Protein AF-A0A3C0IP88-F1 (afdb_monomer_lite)

Radius of gyration: 29.45 Å; chains: 1; bounding box: 58×48×70 Å

Sequence (211 aa):
QSAFWHQFAMTTHSPVGLAPEKFGVHKAADVAIAFADNDVQHIDPSGADHDSFGYGLKKSLLNYMHGIGFDQPLHTWFDGLKVPKTTVTPTYIQDCLLNDAVPVFKPNAKVVFIGNMPTATIFTKSKKGNTWEMMELQFHTMREVVSVQLTKEEGEWLITQLPQWSIYVSEQLTTLQQVKESYEAFRLHDFELFWDKKPMSTLHRVGVLRL

Structure (mmCIF, N/CA/C/O backbone):
data_AF-A0A3C0IP88-F1
#
_entry.id   AF-A0A3C0IP88-F1
#
loop_
_atom_site.group_PDB
_atom_site.id
_atom_site.type_symbol
_atom_site.label_atom_id
_atom_site.label_alt_id
_atom_site.label_comp_id
_atom_site.label_asym_id
_atom_site.label_entity_id
_atom_site.label_seq_id
_atom_site.pdbx_PDB_ins_code
_atom_site.Cartn_x
_atom_site.Cartn_y
_atom_site.Cartn_z
_atom_site.occupancy
_atom_site.B_iso_or_equiv
_atom_site.auth_seq_id
_atom_site.auth_comp_id
_atom_site.auth_asym_id
_atom_site.auth_atom_id
_atom_site.pdbx_PDB_model_num
ATOM 1 N N . GLN A 1 1 ? -4.833 11.567 -27.663 1.00 52.88 1 GLN A N 1
ATOM 2 C CA . GLN A 1 1 ? -3.506 11.549 -27.010 1.00 52.88 1 GLN A CA 1
ATOM 3 C C . GLN A 1 1 ? -2.468 11.539 -28.125 1.00 52.88 1 GLN A C 1
ATOM 5 O O . GLN A 1 1 ? -2.710 10.848 -29.105 1.00 52.88 1 GLN A O 1
ATOM 10 N N . SER A 1 2 ? -1.396 12.328 -28.044 1.00 64.56 2 SER A N 1
ATOM 11 C CA . SER A 1 2 ? -0.360 12.390 -29.086 1.00 64.56 2 SER A CA 1
ATOM 12 C C . SER A 1 2 ? 0.919 11.723 -28.591 1.00 64.56 2 SER A C 1
ATOM 14 O O . SER A 1 2 ? 1.465 12.137 -27.570 1.00 64.56 2 SER A O 1
ATOM 16 N N . ALA A 1 3 ? 1.388 10.708 -29.308 1.00 72.69 3 ALA A N 1
ATOM 17 C CA . ALA A 1 3 ? 2.642 10.017 -29.063 1.00 72.69 3 ALA A CA 1
ATOM 18 C C . ALA A 1 3 ? 3.482 10.051 -30.345 1.00 72.69 3 ALA A C 1
ATOM 20 O O . ALA A 1 3 ? 2.974 9.809 -31.440 1.00 72.69 3 ALA A O 1
ATOM 21 N N . PHE A 1 4 ? 4.768 10.359 -30.202 1.00 74.38 4 PHE A N 1
ATOM 22 C CA . PHE A 1 4 ? 5.711 10.454 -31.310 1.00 74.38 4 PHE A CA 1
ATOM 23 C C . PHE A 1 4 ? 6.940 9.621 -30.991 1.00 74.38 4 PHE A C 1
ATOM 25 O O . PHE A 1 4 ? 7.478 9.696 -29.885 1.00 74.38 4 PHE A O 1
ATOM 32 N N . TRP A 1 5 ? 7.394 8.852 -31.973 1.00 78.56 5 TRP A N 1
ATOM 33 C CA . TRP A 1 5 ? 8.673 8.173 -31.876 1.00 78.56 5 TRP A CA 1
ATOM 34 C C . TRP A 1 5 ? 9.799 9.143 -32.232 1.00 78.56 5 TRP A C 1
ATOM 36 O O . TRP A 1 5 ? 9.755 9.780 -33.286 1.00 78.56 5 TRP A O 1
ATOM 46 N N . HIS A 1 6 ? 10.803 9.208 -31.366 1.00 77.88 6 HIS A N 1
ATOM 47 C CA . HIS A 1 6 ? 12.054 9.913 -31.602 1.00 77.88 6 HIS A CA 1
ATOM 48 C C . HIS A 1 6 ? 13.193 8.918 -31.415 1.00 77.88 6 HIS A C 1
ATOM 50 O O . HIS A 1 6 ? 13.202 8.163 -30.439 1.00 77.88 6 HIS A O 1
ATOM 56 N N . GLN A 1 7 ? 14.135 8.915 -32.353 1.00 75.56 7 GLN A N 1
ATOM 57 C CA . GLN A 1 7 ? 15.391 8.207 -32.170 1.00 75.56 7 GLN A CA 1
ATOM 58 C C . GLN A 1 7 ? 16.163 8.865 -31.034 1.00 75.56 7 GLN A C 1
ATOM 60 O O . GLN A 1 7 ? 16.106 10.081 -30.850 1.00 75.56 7 GLN A O 1
ATOM 65 N N . PHE A 1 8 ? 16.855 8.049 -30.251 1.00 78.12 8 PHE A N 1
ATOM 66 C CA . PHE A 1 8 ? 17.714 8.567 -29.205 1.00 78.12 8 PHE A CA 1
ATOM 67 C C . PHE A 1 8 ? 18.870 9.363 -29.831 1.00 78.12 8 PHE A C 1
ATOM 69 O O . PHE A 1 8 ? 19.618 8.835 -30.652 1.00 78.12 8 PHE A O 1
ATOM 76 N N . ALA A 1 9 ? 19.002 10.617 -29.405 1.00 75.31 9 ALA A N 1
ATOM 77 C CA . ALA A 1 9 ? 20.072 11.533 -29.770 1.00 75.31 9 ALA A CA 1
ATOM 78 C C . ALA A 1 9 ? 20.922 11.825 -28.526 1.00 75.31 9 ALA A C 1
ATOM 80 O O . ALA A 1 9 ? 20.386 12.114 -27.449 1.00 75.31 9 ALA A O 1
ATOM 81 N N . MET A 1 10 ? 22.247 11.732 -28.649 1.00 76.75 10 MET A N 1
ATOM 82 C CA . MET A 1 10 ? 23.152 12.049 -27.547 1.00 76.75 10 MET A CA 1
ATOM 83 C C . MET A 1 10 ? 23.349 13.567 -27.470 1.00 76.75 10 MET A C 1
ATOM 85 O O . MET A 1 10 ? 23.578 14.217 -28.483 1.00 76.75 10 MET A O 1
ATOM 89 N N . THR A 1 11 ? 23.310 14.135 -26.262 1.00 76.75 11 THR A N 1
ATOM 90 C CA . THR A 1 11 ? 23.581 15.567 -26.035 1.00 76.75 11 THR A CA 1
ATOM 91 C C . THR A 1 11 ? 24.792 15.744 -25.129 1.00 76.75 11 THR A C 1
ATOM 93 O O . THR A 1 11 ? 24.945 15.004 -24.157 1.00 76.75 11 THR A O 1
ATOM 96 N N . THR A 1 12 ? 25.634 16.745 -25.387 1.00 71.88 12 THR A N 1
ATOM 97 C CA . THR A 1 12 ? 26.926 16.984 -24.701 1.00 71.88 12 THR A CA 1
ATOM 98 C C . THR A 1 12 ? 26.856 16.964 -23.186 1.00 71.88 12 THR A C 1
ATOM 100 O O . THR A 1 12 ? 27.729 16.413 -22.521 1.00 71.88 12 THR A O 1
ATOM 103 N N . HIS A 1 13 ? 25.834 17.621 -22.642 1.00 74.81 13 HIS A N 1
ATOM 104 C CA . HIS A 1 13 ? 25.730 17.911 -21.217 1.00 74.81 13 HIS A CA 1
ATOM 105 C C . HIS A 1 13 ? 24.887 16.880 -20.465 1.00 74.81 13 HIS A C 1
ATOM 107 O O . HIS A 1 13 ? 24.821 16.920 -19.237 1.00 74.81 13 HIS A O 1
ATOM 113 N N . SER A 1 14 ? 24.241 15.953 -21.178 1.00 79.00 14 SER A N 1
ATOM 114 C CA . SER A 1 14 ? 23.530 14.852 -20.535 1.00 79.00 14 SER A CA 1
ATOM 115 C C . SER A 1 14 ? 24.514 13.856 -19.909 1.00 79.00 14 SER A C 1
ATOM 117 O O . SER A 1 14 ? 25.650 13.734 -20.374 1.00 79.00 14 SER A O 1
ATOM 119 N N . PRO A 1 15 ? 24.091 13.078 -18.895 1.00 82.00 15 PRO A N 1
ATOM 120 C CA . PRO A 1 15 ? 24.921 12.018 -18.322 1.00 82.00 15 PRO A CA 1
ATOM 121 C C . PRO A 1 15 ? 25.491 11.053 -19.373 1.00 82.00 15 PRO A C 1
ATOM 123 O O . PRO A 1 15 ? 26.629 10.612 -19.242 1.00 82.00 15 PRO A O 1
ATOM 126 N N . VAL A 1 16 ? 24.725 10.781 -20.436 1.00 83.12 16 VAL A N 1
ATOM 127 C CA . VAL A 1 16 ? 25.136 9.929 -21.559 1.00 83.12 16 VAL A CA 1
ATOM 128 C C . VAL A 1 16 ? 26.124 10.615 -22.509 1.00 83.12 16 VAL A C 1
ATOM 130 O O . VAL A 1 16 ? 26.993 9.943 -23.044 1.00 83.12 16 VAL A O 1
ATOM 133 N N . GLY A 1 17 ? 26.087 11.941 -22.675 1.00 79.50 17 GLY A N 1
ATOM 134 C CA . GLY A 1 17 ? 27.128 12.669 -23.416 1.00 79.50 17 GLY A CA 1
ATOM 135 C C . GLY A 1 17 ? 28.429 12.876 -22.637 1.00 79.50 17 GLY A C 1
ATOM 136 O O . GLY A 1 17 ? 29.502 12.954 -23.243 1.00 79.50 17 GLY A O 1
ATOM 137 N N . LEU A 1 18 ? 28.351 12.948 -21.304 1.00 82.44 18 LEU A N 1
ATOM 138 C CA . LEU A 1 18 ? 29.509 13.094 -20.416 1.00 82.44 18 LEU A CA 1
ATOM 139 C C . LEU A 1 18 ? 30.249 11.769 -20.176 1.00 82.44 18 LEU A C 1
ATOM 141 O O . LEU A 1 18 ? 31.469 11.785 -20.041 1.00 82.44 18 LEU A O 1
ATOM 145 N N . ALA A 1 19 ? 29.522 10.651 -20.111 1.00 86.06 19 ALA A N 1
ATOM 146 C CA . ALA A 1 19 ? 30.061 9.315 -19.835 1.00 86.06 19 ALA A CA 1
ATOM 147 C C . ALA A 1 19 ? 29.342 8.231 -20.675 1.00 86.06 19 ALA A C 1
ATOM 149 O O . ALA A 1 19 ? 28.631 7.390 -20.111 1.00 86.06 19 ALA A O 1
ATOM 150 N N . PRO A 1 20 ? 29.459 8.264 -22.018 1.00 84.88 20 PRO A N 1
ATOM 151 C CA . PRO A 1 20 ? 28.720 7.383 -22.935 1.00 84.88 20 PRO A CA 1
ATOM 152 C C . PRO A 1 20 ? 28.980 5.890 -22.690 1.00 84.88 20 PRO A C 1
ATOM 154 O O . PRO A 1 20 ? 28.069 5.068 -22.809 1.00 84.88 20 PRO A O 1
ATOM 157 N N . GLU A 1 21 ? 30.180 5.539 -22.232 1.00 85.75 21 GLU A N 1
ATOM 158 C CA . GLU A 1 21 ? 30.579 4.172 -21.910 1.00 85.75 21 GLU A CA 1
ATOM 159 C C . GLU A 1 21 ? 29.732 3.538 -20.796 1.00 85.75 21 GLU A C 1
ATOM 161 O O . GLU A 1 21 ? 29.474 2.336 -20.831 1.00 85.75 21 GLU A O 1
ATOM 166 N N . LYS A 1 22 ? 29.221 4.333 -19.841 1.00 88.06 22 LYS A N 1
ATOM 167 C CA . LYS A 1 22 ? 28.321 3.837 -18.780 1.00 88.06 22 LYS A CA 1
ATOM 168 C C . LYS A 1 22 ? 26.964 3.386 -19.313 1.00 88.06 22 LYS A C 1
ATOM 170 O O . LYS A 1 22 ? 26.261 2.643 -18.633 1.00 88.06 22 LYS A O 1
ATOM 175 N N . PHE A 1 23 ? 26.606 3.846 -20.506 1.00 84.81 23 PHE A N 1
ATOM 176 C CA . PHE A 1 23 ? 25.354 3.536 -21.185 1.00 84.81 23 PHE A CA 1
ATOM 177 C C . PHE A 1 23 ? 25.571 2.596 -22.375 1.00 84.81 23 PHE A C 1
ATOM 179 O O . PHE A 1 23 ? 24.639 2.354 -23.133 1.00 84.81 23 PHE A O 1
ATOM 186 N N . GLY A 1 24 ? 26.786 2.052 -22.528 1.00 85.12 24 GLY A N 1
ATOM 187 C CA . GLY A 1 24 ? 27.107 1.079 -23.568 1.00 85.12 24 GLY A CA 1
ATOM 188 C C . GLY A 1 24 ? 27.161 1.662 -24.978 1.00 85.12 24 GLY A C 1
ATOM 189 O O . GLY A 1 24 ? 26.983 0.909 -25.922 1.00 85.12 24 GLY A O 1
ATOM 190 N N . VAL A 1 25 ? 27.400 2.967 -25.137 1.00 86.19 25 VAL A N 1
ATOM 191 C CA . VAL A 1 25 ? 27.530 3.633 -26.444 1.00 86.19 25 VAL A CA 1
ATOM 192 C C . VAL A 1 25 ? 28.864 4.374 -26.548 1.00 86.19 25 VAL A C 1
ATOM 194 O O . VAL A 1 25 ? 29.514 4.661 -25.542 1.00 86.19 25 VAL A O 1
ATOM 197 N N . HIS A 1 26 ? 29.285 4.711 -27.766 1.00 85.44 26 HIS A N 1
ATOM 198 C CA . HIS A 1 26 ? 30.463 5.544 -28.026 1.00 85.44 26 HIS A CA 1
ATOM 199 C C . HIS A 1 26 ? 30.094 6.768 -28.857 1.00 85.44 26 HIS A C 1
ATOM 201 O O . HIS A 1 26 ? 29.130 6.744 -29.616 1.00 85.44 26 HIS A O 1
ATOM 207 N N . LYS A 1 27 ? 30.867 7.848 -28.746 1.00 81.00 27 LYS A N 1
ATOM 208 C CA . LYS A 1 27 ? 30.727 8.986 -29.663 1.00 81.00 27 LYS A CA 1
ATOM 209 C C . LYS A 1 27 ? 31.249 8.575 -31.036 1.00 81.00 27 LYS A C 1
ATOM 211 O O . LYS A 1 27 ? 32.311 7.964 -31.121 1.00 81.00 27 LYS A O 1
ATOM 216 N N . ALA A 1 28 ? 30.516 8.905 -32.099 1.00 75.31 28 ALA A N 1
ATOM 217 C CA . ALA A 1 28 ? 30.960 8.597 -33.458 1.00 75.31 28 ALA A CA 1
ATOM 218 C C . ALA A 1 28 ? 32.189 9.424 -33.879 1.00 75.31 28 ALA A C 1
ATOM 220 O O . ALA A 1 28 ? 32.958 8.993 -34.736 1.00 75.31 28 ALA A O 1
ATOM 221 N N . ALA A 1 29 ? 32.398 10.586 -33.255 1.00 68.19 29 ALA A N 1
ATOM 222 C CA . ALA A 1 29 ? 33.582 11.411 -33.440 1.00 68.19 29 ALA A CA 1
ATOM 223 C C . ALA A 1 29 ? 33.916 12.204 -32.164 1.00 68.19 29 ALA A C 1
ATOM 225 O O . ALA A 1 29 ? 33.014 12.656 -31.455 1.00 68.19 29 ALA A O 1
ATOM 226 N N . ASP A 1 30 ? 35.209 12.438 -31.917 1.00 62.84 30 ASP A N 1
ATOM 227 C CA . ASP A 1 30 ? 35.715 13.359 -30.884 1.00 62.84 30 ASP A CA 1
ATOM 228 C C . ASP A 1 30 ? 35.603 14.821 -31.352 1.00 62.84 30 ASP A C 1
ATOM 230 O O . ASP A 1 30 ? 36.571 15.583 -31.384 1.00 62.84 30 ASP A O 1
ATOM 234 N N . VAL A 1 31 ? 34.410 15.224 -31.786 1.00 58.91 31 VAL A N 1
ATOM 235 C CA . VAL A 1 31 ? 34.133 16.626 -32.105 1.00 58.91 31 VAL A CA 1
ATOM 236 C C . VAL A 1 31 ? 33.885 17.360 -30.793 1.00 58.91 31 VAL A C 1
ATOM 238 O O . VAL A 1 31 ? 33.163 16.871 -29.925 1.00 58.91 31 VAL A O 1
ATOM 241 N N . ALA A 1 32 ? 34.485 18.542 -30.631 1.00 59.09 32 ALA A N 1
ATOM 242 C CA . ALA A 1 32 ? 34.130 19.453 -29.552 1.00 59.09 32 ALA A CA 1
ATOM 243 C C . ALA A 1 32 ? 32.664 19.863 -29.738 1.00 59.09 32 ALA A C 1
ATOM 245 O O . ALA A 1 32 ? 32.345 20.716 -30.565 1.00 59.09 32 ALA A O 1
ATOM 246 N N . ILE A 1 33 ? 31.775 19.196 -29.010 1.00 58.00 33 ILE A N 1
ATOM 247 C CA . ILE A 1 33 ? 30.343 19.396 -29.158 1.00 58.00 33 ILE A CA 1
ATOM 248 C C . ILE A 1 33 ? 30.003 20.791 -28.612 1.00 58.00 33 ILE A C 1
ATOM 250 O O . ILE A 1 33 ? 30.208 21.076 -27.428 1.00 58.00 33 ILE A O 1
ATOM 254 N N . ALA A 1 34 ? 29.537 21.686 -29.483 1.00 62.19 34 ALA A N 1
ATOM 255 C CA . ALA A 1 34 ? 29.164 23.041 -29.096 1.00 62.19 34 ALA A CA 1
ATOM 256 C C . ALA A 1 34 ? 27.872 23.029 -28.259 1.00 62.19 34 ALA A C 1
ATOM 258 O O . ALA A 1 34 ? 27.045 22.131 -28.377 1.00 62.19 34 ALA A O 1
ATOM 259 N N . PHE A 1 35 ? 27.663 24.060 -27.438 1.00 61.22 35 PHE A N 1
ATOM 260 C CA . PHE A 1 35 ? 26.510 24.187 -26.529 1.00 61.22 35 PHE A CA 1
ATOM 261 C C . PHE A 1 35 ? 25.126 24.048 -27.208 1.00 61.22 35 PHE A C 1
ATOM 263 O O . PHE A 1 35 ? 24.143 23.757 -26.534 1.00 61.22 35 PHE A O 1
ATOM 270 N N . ALA A 1 36 ? 25.038 24.244 -28.529 1.00 61.19 36 ALA A N 1
ATOM 271 C CA . ALA A 1 36 ? 23.799 24.157 -29.308 1.00 61.19 36 ALA A CA 1
ATOM 272 C C . ALA A 1 36 ? 23.662 22.870 -30.147 1.00 61.19 36 ALA A C 1
ATOM 274 O O . ALA A 1 36 ? 22.738 22.769 -30.954 1.00 61.19 36 ALA A O 1
ATOM 275 N N . ASP A 1 37 ? 24.568 21.908 -29.987 1.00 62.16 37 ASP A N 1
ATOM 276 C CA . ASP A 1 37 ? 24.544 20.656 -30.736 1.00 62.16 37 ASP A CA 1
ATOM 277 C C . ASP A 1 37 ? 23.792 19.584 -29.927 1.00 62.16 37 ASP A C 1
ATOM 279 O O . ASP A 1 37 ? 24.296 18.992 -28.967 1.00 62.16 37 ASP A O 1
ATOM 283 N N . ASN A 1 38 ? 22.506 19.448 -30.255 1.00 62.62 38 ASN A N 1
ATOM 284 C CA . ASN A 1 38 ? 21.549 18.592 -29.551 1.00 62.62 38 ASN A CA 1
ATOM 285 C C . ASN A 1 38 ? 21.435 17.187 -30.161 1.00 62.62 38 ASN A C 1
ATOM 287 O O . ASN A 1 38 ? 20.647 16.389 -29.657 1.00 62.62 38 ASN A O 1
ATOM 291 N N . ASP A 1 39 ? 22.169 16.894 -31.236 1.00 68.44 39 ASP A N 1
ATOM 292 C CA . ASP A 1 39 ? 22.076 15.612 -31.930 1.00 68.44 39 ASP A CA 1
ATOM 293 C C . ASP A 1 39 ? 23.462 15.095 -32.314 1.00 68.44 39 ASP A C 1
ATOM 295 O O . ASP A 1 39 ? 23.962 15.290 -33.422 1.00 68.44 39 ASP A O 1
ATOM 299 N N . VAL A 1 40 ? 24.115 14.454 -31.345 1.00 70.75 40 VAL A N 1
ATOM 300 C CA . VAL A 1 40 ? 25.424 13.841 -31.546 1.00 70.75 40 VAL A CA 1
ATOM 301 C C . VAL A 1 40 ? 25.235 12.395 -31.967 1.00 70.75 40 VAL A C 1
ATOM 303 O O . VAL A 1 40 ? 24.675 11.571 -31.233 1.00 70.75 40 VAL A O 1
ATOM 306 N N . GLN A 1 41 ? 25.776 12.070 -33.138 1.00 75.25 41 GLN A N 1
ATOM 307 C CA . GLN A 1 41 ? 25.821 10.700 -33.619 1.00 75.25 41 GLN A CA 1
ATOM 308 C C . GLN A 1 41 ? 26.633 9.829 -32.649 1.00 75.25 41 GLN A C 1
ATOM 310 O O . GLN A 1 41 ? 27.754 10.161 -32.247 1.00 75.25 41 GLN A O 1
ATOM 315 N N . HIS A 1 42 ? 26.061 8.687 -32.289 1.00 82.50 42 HIS A N 1
ATOM 316 C CA . HIS A 1 42 ? 26.690 7.701 -31.425 1.00 82.50 42 HIS A CA 1
ATOM 317 C C . HIS A 1 42 ? 26.798 6.359 -32.146 1.00 82.50 42 HIS A C 1
ATOM 319 O O . HIS A 1 42 ? 26.074 6.081 -33.100 1.00 82.50 42 HIS A O 1
ATOM 325 N N . ILE A 1 43 ? 27.736 5.542 -31.687 1.00 82.94 43 ILE A N 1
ATOM 326 C CA . ILE A 1 43 ? 27.955 4.175 -32.136 1.00 82.94 43 ILE A CA 1
ATOM 327 C C . ILE A 1 43 ? 27.432 3.260 -31.034 1.00 82.94 43 ILE A C 1
ATOM 329 O O . ILE A 1 43 ? 27.871 3.366 -29.886 1.00 82.94 43 ILE A O 1
ATOM 333 N N . ASP A 1 44 ? 26.519 2.364 -31.393 1.00 85.31 44 ASP A N 1
ATOM 334 C CA . ASP A 1 44 ? 26.094 1.248 -30.551 1.00 85.31 44 ASP A CA 1
ATOM 335 C C . ASP A 1 44 ? 26.984 0.020 -30.851 1.00 85.31 44 ASP A C 1
ATOM 337 O O . ASP A 1 44 ? 26.889 -0.565 -31.936 1.00 85.31 44 ASP A O 1
ATOM 341 N N . PRO A 1 45 ? 27.863 -0.400 -29.920 1.00 81.88 45 PRO A N 1
ATOM 342 C CA . PRO A 1 45 ? 28.732 -1.565 -30.082 1.00 81.88 45 PRO A CA 1
ATOM 343 C C . PRO A 1 45 ? 27.973 -2.889 -30.213 1.00 81.88 45 PRO A C 1
ATOM 345 O O . PRO A 1 45 ? 28.558 -3.875 -30.659 1.00 81.88 45 PRO A O 1
ATOM 348 N N . SER A 1 46 ? 26.691 -2.938 -29.829 1.00 82.19 46 SER A N 1
ATOM 349 C CA . SER A 1 46 ? 25.842 -4.117 -30.028 1.00 82.19 46 SER A CA 1
ATOM 350 C C . SER A 1 46 ? 25.504 -4.363 -31.504 1.00 82.19 46 SER A C 1
ATOM 352 O O . SER A 1 46 ? 25.056 -5.457 -31.852 1.00 82.19 46 SER A O 1
ATOM 354 N N . GLY A 1 47 ? 25.770 -3.382 -32.379 1.00 78.69 47 GLY A N 1
ATOM 355 C CA . GLY A 1 47 ? 25.603 -3.494 -33.828 1.00 78.69 47 GLY A CA 1
ATOM 356 C C . GLY A 1 47 ? 24.161 -3.332 -34.305 1.00 78.69 47 GLY A C 1
ATOM 357 O O . GLY A 1 47 ? 23.843 -3.732 -35.425 1.00 78.69 47 GLY A O 1
ATOM 358 N N . ALA A 1 48 ? 23.278 -2.782 -33.470 1.00 82.31 48 ALA A N 1
ATOM 359 C CA . ALA A 1 48 ? 21.907 -2.491 -33.855 1.00 82.31 48 ALA A CA 1
ATOM 360 C C . ALA A 1 48 ? 21.850 -1.381 -34.922 1.00 82.31 48 ALA A C 1
ATOM 362 O O . ALA A 1 48 ? 22.349 -0.276 -34.727 1.00 82.31 48 ALA A O 1
ATOM 363 N N . ASP A 1 49 ? 21.180 -1.660 -36.041 1.00 84.31 49 ASP A N 1
ATOM 364 C CA . ASP A 1 49 ? 20.802 -0.638 -37.018 1.00 84.31 49 ASP A CA 1
ATOM 365 C C . ASP A 1 49 ? 19.518 0.057 -36.544 1.00 84.31 49 ASP A C 1
ATOM 367 O O . ASP A 1 49 ? 18.405 -0.383 -36.841 1.00 84.31 49 ASP A O 1
ATOM 371 N N . HIS A 1 50 ? 19.666 1.114 -35.744 1.00 82.25 50 HIS A N 1
ATOM 372 C CA . HIS A 1 50 ? 18.536 1.827 -35.140 1.00 82.25 50 HIS A CA 1
ATOM 373 C C . HIS A 1 50 ? 17.562 2.415 -36.172 1.00 82.25 50 HIS A C 1
ATOM 375 O O . HIS A 1 50 ? 16.352 2.444 -35.920 1.00 82.25 50 HIS A O 1
ATOM 381 N N . ASP A 1 51 ? 18.065 2.825 -37.338 1.00 82.88 51 ASP A N 1
ATOM 382 C CA . ASP A 1 51 ? 17.262 3.442 -38.395 1.00 82.88 51 ASP A CA 1
ATOM 383 C C . ASP A 1 51 ? 16.277 2.430 -38.993 1.00 82.88 51 ASP A C 1
ATOM 385 O O . ASP A 1 51 ? 15.126 2.775 -39.288 1.00 82.88 51 ASP A O 1
ATOM 389 N N . SER A 1 52 ? 16.680 1.155 -39.072 1.00 85.56 52 SER A N 1
ATOM 390 C CA . SER A 1 52 ? 15.834 0.064 -39.574 1.00 85.56 52 SER A CA 1
ATOM 391 C C . SER A 1 52 ? 14.527 -0.120 -38.783 1.00 85.56 52 SER A C 1
ATOM 393 O O . SER A 1 52 ? 13.513 -0.539 -39.344 1.00 85.56 52 SER A O 1
ATOM 395 N N . PHE A 1 53 ? 14.495 0.251 -37.496 1.00 87.19 53 PHE A N 1
ATOM 396 C CA . PHE A 1 53 ? 13.306 0.115 -36.643 1.00 87.19 53 PHE A CA 1
ATOM 397 C C . PHE A 1 53 ? 12.351 1.312 -36.728 1.00 87.19 53 PHE A C 1
ATOM 399 O O . PHE A 1 53 ? 11.177 1.196 -36.358 1.00 87.19 53 PHE A O 1
ATOM 406 N N . GLY A 1 54 ? 12.823 2.469 -37.203 1.00 88.00 54 GLY A N 1
ATOM 407 C CA . GLY A 1 54 ? 12.098 3.737 -37.107 1.00 88.00 54 GLY A CA 1
ATOM 408 C C . GLY A 1 54 ? 10.748 3.729 -37.828 1.00 88.00 54 GLY A C 1
ATOM 409 O O . GLY A 1 54 ? 9.759 4.245 -37.301 1.00 88.00 54 GLY A O 1
ATOM 410 N N . TYR A 1 55 ? 10.669 3.107 -39.010 1.00 89.19 55 TYR A N 1
ATOM 411 C CA . TYR A 1 55 ? 9.409 2.988 -39.752 1.00 89.19 55 TYR A CA 1
ATOM 412 C C . TYR A 1 55 ? 8.371 2.160 -38.984 1.00 89.19 55 TYR A C 1
ATOM 414 O O . TYR A 1 55 ? 7.238 2.611 -38.795 1.00 89.19 55 TYR A O 1
ATOM 422 N N . GLY A 1 56 ? 8.767 0.987 -38.480 1.00 90.88 56 GLY A N 1
ATOM 423 C CA . GLY A 1 56 ? 7.867 0.101 -37.746 1.00 90.88 56 GLY A CA 1
ATOM 424 C C . GLY A 1 56 ? 7.385 0.693 -36.426 1.00 90.88 56 GLY A C 1
ATOM 425 O O . GLY A 1 56 ? 6.208 0.568 -36.083 1.00 90.88 56 GLY A O 1
ATOM 426 N N . LEU A 1 57 ? 8.246 1.438 -35.727 1.00 91.31 57 LEU A N 1
ATOM 427 C CA . LEU A 1 57 ? 7.881 2.148 -34.499 1.00 91.31 57 LEU A CA 1
ATOM 428 C C . LEU A 1 57 ? 6.893 3.287 -34.774 1.00 91.31 57 LEU A C 1
ATOM 430 O O . LEU A 1 57 ? 5.879 3.392 -34.088 1.00 91.31 57 LEU A O 1
ATOM 434 N N . LYS A 1 58 ? 7.115 4.094 -35.819 1.00 90.56 58 LYS A N 1
ATOM 435 C CA . LYS A 1 58 ? 6.168 5.151 -36.222 1.00 90.56 58 LYS A CA 1
ATOM 436 C C . LYS A 1 58 ? 4.814 4.571 -36.643 1.00 90.56 58 LYS A C 1
ATOM 438 O O . LYS A 1 58 ? 3.774 5.058 -36.202 1.00 90.56 58 LYS A O 1
ATOM 443 N N . LYS A 1 59 ? 4.822 3.518 -37.467 1.00 91.06 59 LYS A N 1
ATOM 444 C CA . LYS A 1 59 ? 3.617 2.846 -37.978 1.00 91.06 59 LYS A CA 1
ATOM 445 C C . LYS A 1 59 ? 2.807 2.200 -36.852 1.00 91.06 59 LYS A C 1
ATOM 447 O O . LYS A 1 59 ? 1.601 2.431 -36.770 1.00 91.06 59 LYS A O 1
ATOM 452 N N . SER A 1 60 ? 3.450 1.420 -35.984 1.00 91.56 60 SER A N 1
ATOM 453 C CA . SER A 1 60 ? 2.773 0.749 -34.865 1.00 91.56 60 SER A CA 1
ATOM 454 C C . SER A 1 60 ? 2.228 1.748 -33.842 1.00 91.56 60 SER A C 1
ATOM 456 O O . SER A 1 60 ? 1.085 1.608 -33.415 1.00 91.56 60 SER A O 1
ATOM 458 N N . LEU A 1 61 ? 2.978 2.809 -33.521 1.00 90.62 61 LEU A N 1
ATOM 459 C CA . LEU A 1 61 ? 2.527 3.854 -32.600 1.00 90.62 61 LEU A CA 1
ATOM 460 C C . LEU A 1 61 ? 1.320 4.629 -33.139 1.00 90.62 61 LEU A C 1
ATOM 462 O O . LEU A 1 61 ? 0.380 4.897 -32.392 1.00 90.62 61 LEU A O 1
ATOM 466 N N . LEU A 1 62 ? 1.316 4.957 -34.436 1.00 90.94 62 LEU A N 1
ATOM 467 C CA . LEU A 1 62 ? 0.170 5.592 -35.086 1.00 90.94 62 LEU A CA 1
ATOM 468 C C . LEU A 1 62 ? -1.088 4.723 -34.961 1.00 90.94 62 LEU A C 1
ATOM 470 O O . LEU A 1 62 ? -2.133 5.210 -34.541 1.00 90.94 62 LEU A O 1
ATOM 474 N N . ASN A 1 63 ? -0.981 3.431 -35.273 1.00 92.00 63 ASN A N 1
ATOM 475 C CA . ASN A 1 63 ? -2.112 2.507 -35.189 1.00 92.00 63 ASN A CA 1
ATOM 476 C C . ASN A 1 63 ? -2.589 2.311 -33.745 1.00 92.00 63 ASN A C 1
ATOM 478 O O . ASN A 1 63 ? -3.792 2.375 -33.492 1.00 92.00 63 ASN A O 1
ATOM 482 N N . TYR A 1 64 ? -1.660 2.198 -32.792 1.00 90.62 64 TYR A N 1
ATOM 483 C CA . TYR A 1 64 ? -1.968 2.162 -31.364 1.00 90.62 64 TYR A CA 1
ATOM 484 C C . TYR A 1 64 ? -2.794 3.381 -30.924 1.00 90.62 64 TYR A C 1
ATOM 486 O O . TYR A 1 64 ? -3.826 3.224 -30.275 1.00 90.62 64 TYR A O 1
ATOM 494 N N . MET A 1 65 ? -2.394 4.597 -31.323 1.00 90.44 65 MET A N 1
ATOM 495 C CA . MET A 1 65 ? -3.128 5.830 -30.990 1.00 90.44 65 MET A CA 1
ATOM 496 C C . MET A 1 65 ? -4.554 5.862 -31.553 1.00 90.44 65 MET A C 1
ATOM 498 O O . MET A 1 65 ? -5.422 6.509 -30.967 1.00 90.44 65 MET A O 1
ATOM 502 N N . HIS A 1 66 ? -4.799 5.175 -32.669 1.00 92.12 66 HIS A N 1
ATOM 503 C CA . HIS A 1 66 ? -6.123 5.047 -33.278 1.00 92.12 66 HIS A CA 1
ATOM 504 C C . HIS A 1 66 ? -6.907 3.818 -32.795 1.00 92.12 66 HIS A C 1
ATOM 506 O O . HIS A 1 66 ? -8.041 3.617 -33.224 1.00 92.12 66 HIS A O 1
ATOM 512 N N . GLY A 1 67 ? -6.337 3.014 -31.895 1.00 92.06 67 GLY A N 1
ATOM 513 C CA . GLY A 1 67 ? -6.964 1.797 -31.393 1.00 92.06 67 GLY A CA 1
ATOM 514 C C . GLY A 1 67 ? -7.044 0.666 -32.426 1.00 92.06 67 GLY A C 1
ATOM 515 O O . GLY A 1 67 ? -7.952 -0.159 -32.359 1.00 92.06 67 GLY A O 1
ATOM 516 N N . ILE A 1 68 ? -6.132 0.645 -33.400 1.00 93.75 68 ILE A N 1
ATOM 517 C CA . ILE A 1 68 ? -6.130 -0.287 -34.533 1.00 93.75 68 ILE A CA 1
ATOM 518 C C . ILE A 1 68 ? -4.986 -1.296 -34.376 1.00 93.75 68 ILE A C 1
ATOM 520 O O . ILE A 1 68 ? -3.875 -0.938 -33.990 1.00 93.75 68 ILE A O 1
ATOM 524 N N . GLY A 1 69 ? -5.242 -2.555 -34.743 1.00 89.88 69 GLY A N 1
ATOM 525 C CA . GLY A 1 69 ? -4.199 -3.562 -34.953 1.00 89.88 69 GLY A CA 1
ATOM 526 C C . GLY A 1 69 ? -3.632 -4.210 -33.688 1.00 89.88 69 GLY A C 1
ATOM 527 O O . GLY A 1 69 ? -2.522 -4.733 -33.724 1.00 89.88 69 GLY A O 1
ATOM 528 N N . PHE A 1 70 ? -4.369 -4.205 -32.575 1.00 87.81 70 PHE A N 1
ATOM 529 C CA . PHE A 1 70 ? -3.972 -4.905 -31.341 1.00 87.81 70 PHE A CA 1
ATOM 530 C C . PHE A 1 70 ? -3.904 -6.431 -31.489 1.00 87.81 70 PHE A C 1
ATOM 532 O O . PHE A 1 70 ? -3.209 -7.104 -30.734 1.00 87.81 70 PHE A O 1
ATOM 539 N N . ASP A 1 71 ? -4.640 -6.968 -32.453 1.00 89.00 71 ASP A N 1
ATOM 540 C CA . ASP A 1 71 ? -4.685 -8.375 -32.838 1.00 89.00 71 ASP A CA 1
ATOM 541 C C . ASP A 1 71 ? -3.584 -8.754 -33.842 1.00 89.00 71 ASP A C 1
ATOM 543 O O . ASP A 1 71 ? -3.343 -9.938 -34.085 1.00 89.00 71 ASP A O 1
ATOM 547 N N . GLN A 1 72 ? -2.893 -7.765 -34.419 1.00 88.75 72 GLN A N 1
ATOM 548 C CA . GLN A 1 72 ? -1.846 -8.003 -35.402 1.00 88.75 72 GLN A CA 1
ATOM 549 C C . GLN A 1 72 ? -0.566 -8.507 -34.719 1.00 88.75 72 GLN A C 1
ATOM 551 O O . GLN A 1 72 ? -0.085 -7.895 -33.759 1.00 88.75 72 GLN A O 1
ATOM 556 N N . PRO A 1 73 ? 0.051 -9.592 -35.220 1.00 86.62 73 PRO A N 1
ATOM 557 C CA . PRO A 1 73 ? 1.324 -10.070 -34.697 1.00 86.62 73 PRO A CA 1
ATOM 558 C C . PRO A 1 73 ? 2.422 -8.999 -34.777 1.00 86.62 73 PRO A C 1
ATOM 560 O O . PRO A 1 73 ? 2.548 -8.314 -35.790 1.00 86.62 73 PRO A O 1
ATOM 563 N N . LEU A 1 74 ? 3.289 -8.912 -33.760 1.00 86.38 74 LEU A N 1
ATOM 564 C CA . LEU A 1 74 ? 4.324 -7.869 -33.655 1.00 86.38 74 LEU A CA 1
ATOM 565 C C . LEU A 1 74 ? 5.214 -7.739 -34.908 1.00 86.38 74 LEU A C 1
ATOM 567 O O . LEU A 1 74 ? 5.569 -6.632 -35.299 1.00 86.38 74 LEU A O 1
ATOM 571 N N . HIS A 1 75 ? 5.539 -8.853 -35.568 1.00 87.62 75 HIS A N 1
ATOM 572 C CA . HIS A 1 75 ? 6.380 -8.860 -36.772 1.00 87.62 75 HIS A CA 1
ATOM 573 C C . HIS A 1 75 ? 5.767 -8.118 -37.972 1.00 87.62 75 HIS A C 1
ATOM 575 O O . HIS A 1 75 ? 6.507 -7.677 -38.842 1.00 87.62 75 HIS A O 1
ATOM 581 N N . THR A 1 76 ? 4.443 -7.940 -38.019 1.00 89.44 76 THR A N 1
ATOM 582 C CA . THR A 1 76 ? 3.749 -7.219 -39.108 1.00 89.44 76 THR A CA 1
ATOM 583 C C . THR A 1 76 ? 4.057 -5.720 -39.131 1.00 89.44 76 THR A C 1
ATOM 585 O O . THR A 1 76 ? 3.852 -5.042 -40.140 1.00 89.44 76 THR A O 1
ATOM 588 N N . TRP A 1 77 ? 4.555 -5.187 -38.014 1.00 90.25 77 TRP A N 1
ATOM 589 C CA . TRP A 1 77 ? 4.955 -3.791 -37.904 1.00 90.25 77 TRP A CA 1
ATOM 590 C C . TRP A 1 77 ? 6.378 -3.546 -38.404 1.00 90.25 77 TRP A C 1
ATOM 592 O O . TRP A 1 77 ? 6.690 -2.418 -38.768 1.00 90.25 77 TRP A O 1
ATOM 602 N N . PHE A 1 78 ? 7.226 -4.575 -38.445 1.00 88.88 78 PHE A N 1
ATOM 603 C CA . PHE A 1 78 ? 8.664 -4.457 -38.686 1.00 88.88 78 PHE A CA 1
ATOM 604 C C . PHE A 1 78 ? 9.073 -5.234 -39.943 1.00 88.88 78 PHE A C 1
ATOM 606 O O . PHE A 1 78 ? 9.691 -6.293 -39.854 1.00 88.88 78 PHE A O 1
ATOM 613 N N . ASP A 1 79 ? 8.689 -4.707 -41.109 1.00 82.19 79 ASP A N 1
ATOM 614 C CA . ASP A 1 79 ? 8.840 -5.333 -42.430 1.00 82.19 79 ASP A CA 1
ATOM 615 C C . ASP A 1 79 ? 10.232 -5.972 -42.636 1.00 82.19 79 ASP A C 1
ATOM 617 O O . ASP A 1 79 ? 11.241 -5.288 -42.785 1.00 82.19 79 ASP A O 1
ATOM 621 N N . GLY A 1 80 ? 10.291 -7.309 -42.639 1.00 77.56 80 GLY A N 1
ATOM 622 C CA . GLY A 1 80 ? 11.522 -8.073 -42.887 1.00 77.56 80 GLY A CA 1
ATOM 623 C C . GLY A 1 80 ? 12.473 -8.234 -41.691 1.00 77.56 80 GLY A C 1
ATOM 624 O O . GLY A 1 80 ? 13.444 -8.985 -41.800 1.00 77.56 80 GLY A O 1
ATOM 625 N N . LEU A 1 81 ? 12.196 -7.613 -40.540 1.00 84.25 81 LEU A N 1
ATOM 626 C CA . LEU A 1 81 ? 12.997 -7.772 -39.324 1.00 84.25 81 LEU A CA 1
ATOM 627 C C . LEU A 1 81 ? 12.546 -8.994 -38.517 1.00 84.25 81 LEU A C 1
ATOM 629 O O . LEU A 1 81 ? 11.361 -9.243 -38.284 1.00 84.25 81 LEU A O 1
ATOM 633 N N . LYS A 1 82 ? 13.520 -9.768 -38.034 1.00 84.81 82 LYS A N 1
ATOM 634 C CA . LYS A 1 82 ? 13.254 -10.926 -37.180 1.00 84.81 82 LYS A CA 1
ATOM 635 C C . LYS A 1 82 ? 12.882 -10.461 -35.773 1.00 84.81 82 LYS A C 1
ATOM 637 O O . LYS A 1 82 ? 13.723 -9.947 -35.043 1.00 84.81 82 LYS A O 1
ATOM 642 N N . VAL A 1 83 ? 11.642 -10.718 -35.371 1.00 85.00 83 VAL A N 1
ATOM 643 C CA . VAL A 1 83 ? 11.145 -10.394 -34.028 1.00 85.00 83 VAL A CA 1
ATOM 644 C C . VAL A 1 83 ? 11.284 -11.606 -33.088 1.00 85.00 83 VAL A C 1
ATOM 646 O O . VAL A 1 83 ? 10.982 -12.732 -33.503 1.00 85.00 83 VAL A O 1
ATOM 649 N N . PRO A 1 84 ? 11.735 -11.423 -31.830 1.00 87.06 84 PRO A N 1
ATOM 650 C CA . PRO A 1 84 ? 11.746 -12.483 -30.823 1.00 87.06 84 PRO A CA 1
ATOM 651 C C . PRO A 1 84 ? 10.351 -13.067 -30.571 1.00 87.06 84 PRO A C 1
ATOM 653 O O . PRO A 1 84 ? 9.336 -12.385 -30.696 1.00 87.06 84 PRO A O 1
ATOM 656 N N . LYS A 1 85 ? 10.290 -14.342 -30.177 1.00 87.25 85 LYS A N 1
ATOM 657 C CA . LYS A 1 85 ? 9.021 -14.959 -29.773 1.00 87.25 85 LYS A CA 1
ATOM 658 C C . LYS A 1 85 ? 8.555 -14.376 -28.439 1.00 87.25 85 LYS A C 1
ATOM 660 O O . LYS A 1 85 ? 9.372 -14.168 -27.545 1.00 87.25 85 LYS A O 1
ATOM 665 N N . THR A 1 86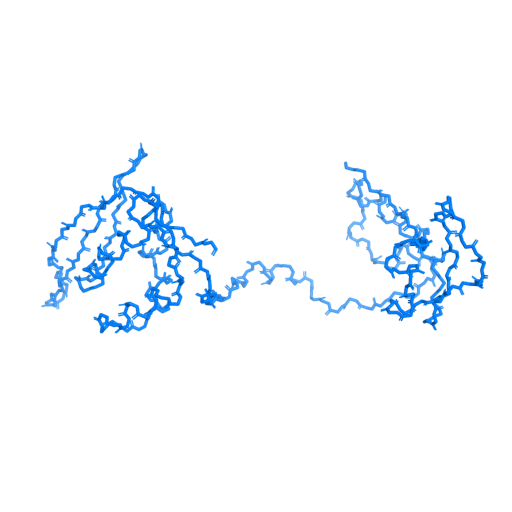 ? 7.246 -14.181 -28.297 1.00 87.31 86 THR A N 1
ATOM 666 C CA . THR A 1 86 ? 6.620 -13.798 -27.028 1.00 87.31 86 THR A CA 1
ATOM 667 C C . THR A 1 86 ? 6.960 -14.823 -25.947 1.00 87.31 86 THR A C 1
ATOM 669 O O . THR A 1 86 ? 6.717 -16.015 -26.123 1.00 87.31 86 THR A O 1
ATOM 672 N N . THR A 1 87 ? 7.540 -14.360 -24.840 1.00 92.00 87 THR A N 1
ATOM 673 C CA . THR A 1 87 ? 7.942 -15.197 -23.696 1.00 92.00 87 THR A CA 1
ATOM 674 C C . THR A 1 87 ? 6.899 -15.234 -22.580 1.00 92.00 87 THR A C 1
ATOM 676 O O . THR A 1 87 ? 7.000 -16.062 -21.679 1.00 92.00 87 THR A O 1
ATOM 679 N N . VAL A 1 88 ? 5.899 -14.352 -22.634 1.00 90.50 88 VAL A N 1
ATOM 680 C CA . VAL A 1 88 ? 4.815 -14.246 -21.648 1.00 90.50 88 VAL A CA 1
ATOM 681 C C . VAL A 1 88 ? 3.568 -15.003 -22.105 1.00 90.50 88 VAL A C 1
ATOM 683 O O . VAL A 1 88 ? 3.303 -15.122 -23.303 1.00 90.50 88 VAL A O 1
ATOM 686 N N . THR A 1 89 ? 2.794 -15.523 -21.152 1.00 92.25 89 THR A N 1
ATOM 687 C CA . THR A 1 89 ? 1.533 -16.218 -21.438 1.00 92.25 89 THR A CA 1
ATOM 688 C C . THR A 1 89 ? 0.451 -15.226 -21.891 1.00 92.25 89 THR A C 1
ATOM 690 O O . THR A 1 89 ? 0.463 -14.069 -21.467 1.00 92.25 89 THR A O 1
ATOM 693 N N . PRO A 1 90 ? -0.537 -15.649 -22.705 1.00 89.44 90 PRO A N 1
ATOM 694 C CA . PRO A 1 90 ? -1.667 -14.790 -23.078 1.00 89.44 90 PRO A CA 1
ATOM 695 C C . PRO A 1 90 ? -2.491 -14.300 -21.877 1.00 89.44 90 PRO A C 1
ATOM 697 O O . PRO A 1 90 ? -3.123 -13.251 -21.945 1.00 89.44 90 PRO A O 1
ATOM 700 N N . THR A 1 91 ? -2.467 -15.050 -20.774 1.00 92.12 91 THR A N 1
ATOM 701 C CA . THR A 1 91 ? -3.164 -14.735 -19.521 1.00 92.12 91 THR A CA 1
ATOM 702 C C . THR A 1 91 ? -2.336 -13.880 -18.571 1.00 92.12 91 THR A C 1
ATOM 704 O O . THR A 1 91 ? -2.848 -13.507 -17.528 1.00 92.12 91 THR A O 1
ATOM 707 N N . TYR A 1 92 ? -1.094 -13.518 -18.908 1.00 90.50 92 TYR A N 1
ATOM 708 C CA . TYR A 1 92 ? -0.155 -12.895 -17.970 1.00 90.50 92 TYR A CA 1
ATOM 709 C C . TYR A 1 92 ? -0.740 -11.694 -17.211 1.00 90.50 92 TYR A C 1
ATOM 711 O O . TYR A 1 92 ? -0.659 -11.639 -15.989 1.00 90.50 92 TYR A O 1
ATOM 719 N N . ILE A 1 93 ? -1.388 -10.757 -17.914 1.00 87.25 93 ILE A N 1
ATOM 720 C CA . ILE A 1 93 ? -2.010 -9.585 -17.273 1.00 87.25 93 ILE A CA 1
ATOM 721 C C . ILE A 1 93 ? -3.151 -10.014 -16.345 1.00 87.25 93 ILE A C 1
ATOM 723 O O . ILE A 1 93 ? -3.256 -9.513 -15.230 1.00 87.25 93 ILE A O 1
ATOM 727 N N . GLN A 1 94 ? -3.992 -10.950 -16.787 1.00 89.00 94 GLN A N 1
ATOM 728 C CA . GLN A 1 94 ? -5.073 -11.493 -15.970 1.00 89.00 94 GLN A CA 1
ATOM 729 C C . GLN A 1 94 ? -4.517 -12.178 -14.716 1.00 89.00 94 GLN A C 1
ATOM 731 O O . GLN A 1 94 ? -5.006 -11.919 -13.624 1.00 89.00 94 GLN A O 1
ATOM 736 N N . ASP A 1 95 ? -3.464 -12.979 -14.851 1.00 88.62 95 ASP A N 1
ATOM 737 C CA . ASP A 1 95 ? -2.810 -13.666 -13.740 1.00 88.62 95 ASP A CA 1
ATOM 738 C C . ASP A 1 95 ? -2.192 -12.663 -12.755 1.00 88.62 95 ASP A C 1
ATOM 740 O O . ASP A 1 95 ? -2.294 -12.853 -11.546 1.00 88.62 95 ASP A O 1
ATOM 744 N N . CYS A 1 96 ? -1.606 -11.564 -13.239 1.00 84.50 96 CYS A N 1
ATOM 745 C CA . CYS A 1 96 ? -1.107 -10.480 -12.389 1.00 84.50 96 CYS A CA 1
ATOM 746 C C . CYS A 1 96 ? -2.220 -9.731 -11.643 1.00 84.50 96 CYS A C 1
ATOM 748 O O . CYS A 1 96 ? -1.974 -9.222 -10.556 1.00 84.50 96 CYS A O 1
ATOM 750 N N . LEU A 1 97 ? -3.418 -9.632 -12.224 1.00 80.88 97 LEU A N 1
ATOM 751 C CA . LEU A 1 97 ? -4.566 -8.977 -11.592 1.00 80.88 97 LEU A CA 1
ATOM 752 C C . LEU A 1 97 ? -5.314 -9.901 -10.624 1.00 80.88 97 LEU A C 1
ATOM 754 O O . LEU A 1 97 ? -5.898 -9.420 -9.661 1.00 80.88 97 LEU A O 1
ATOM 758 N N . LEU A 1 98 ? -5.334 -11.208 -10.898 1.00 84.75 98 LEU A N 1
ATOM 759 C CA . LEU A 1 98 ? -6.010 -12.209 -10.070 1.00 84.75 98 LEU A CA 1
ATOM 760 C C . LEU A 1 98 ? -5.160 -12.667 -8.887 1.00 84.75 98 LEU A C 1
ATOM 762 O O . LEU A 1 98 ? -5.705 -13.009 -7.840 1.00 84.75 98 LEU A O 1
ATOM 766 N N . ASN A 1 99 ? -3.838 -12.694 -9.045 1.00 74.00 99 ASN A N 1
ATOM 767 C CA . ASN A 1 99 ? -2.941 -12.926 -7.927 1.00 74.00 99 ASN A CA 1
ATOM 768 C C . ASN A 1 99 ? -2.769 -11.607 -7.178 1.00 74.00 99 ASN A C 1
ATOM 770 O O . ASN A 1 99 ? -1.883 -10.817 -7.505 1.00 74.00 99 ASN A O 1
ATOM 774 N N . ASP A 1 100 ? -3.616 -11.384 -6.168 1.00 58.88 100 ASP A N 1
ATOM 775 C CA . ASP A 1 100 ? -3.360 -10.356 -5.162 1.00 58.88 100 ASP A CA 1
ATOM 776 C C . ASP A 1 100 ? -1.916 -10.530 -4.686 1.00 58.88 100 ASP A C 1
ATOM 778 O O . ASP A 1 100 ? -1.522 -11.600 -4.207 1.00 58.88 100 ASP A O 1
ATOM 782 N N . ALA A 1 101 ? -1.097 -9.495 -4.879 1.00 60.94 101 ALA A N 1
ATOM 783 C CA . ALA A 1 101 ? 0.261 -9.502 -4.371 1.00 60.94 101 ALA A CA 1
ATOM 784 C C . ALA A 1 101 ? 0.184 -9.815 -2.874 1.00 60.94 101 ALA A C 1
ATOM 786 O O . ALA A 1 101 ? -0.487 -9.090 -2.136 1.00 60.94 101 ALA A O 1
ATOM 787 N N . VAL A 1 102 ? 0.846 -10.896 -2.439 1.00 62.47 102 VAL A N 1
ATOM 788 C CA . VAL A 1 102 ? 0.947 -11.240 -1.015 1.00 62.47 102 VAL A CA 1
ATOM 789 C C . VAL A 1 102 ? 1.323 -9.956 -0.276 1.00 62.47 102 VAL A C 1
ATOM 791 O O . VAL A 1 102 ? 2.310 -9.330 -0.683 1.00 62.47 102 VAL A O 1
ATOM 794 N N . PRO A 1 103 ? 0.546 -9.512 0.732 1.00 64.44 103 PRO A N 1
ATOM 795 C CA . PRO A 1 103 ? 0.816 -8.266 1.425 1.00 64.44 103 PRO A CA 1
ATOM 796 C C . PRO A 1 103 ? 2.258 -8.270 1.923 1.00 64.44 103 PRO A C 1
ATOM 798 O O . PRO A 1 103 ? 2.617 -8.970 2.865 1.00 64.44 103 PRO A O 1
ATOM 801 N N . VAL A 1 104 ? 3.130 -7.518 1.250 1.00 72.38 104 VAL A N 1
ATOM 802 C CA . VAL A 1 104 ? 4.525 -7.447 1.670 1.00 72.38 104 VAL A CA 1
ATOM 803 C C . VAL A 1 104 ? 4.549 -6.602 2.938 1.00 72.38 104 VAL A C 1
ATOM 805 O O . VAL A 1 104 ? 4.161 -5.422 2.934 1.00 72.38 104 VAL A O 1
ATOM 808 N N . PHE A 1 105 ? 4.991 -7.204 4.041 1.00 81.62 105 PHE A N 1
ATOM 809 C CA . PHE A 1 105 ? 5.248 -6.479 5.275 1.00 81.62 105 PHE A CA 1
ATOM 810 C C . PHE A 1 105 ? 6.334 -5.430 4.999 1.00 81.62 105 PHE A C 1
ATOM 812 O O . PHE A 1 105 ? 7.478 -5.759 4.693 1.00 81.62 105 PHE A O 1
ATOM 819 N N . LYS A 1 106 ? 5.961 -4.145 5.043 1.00 88.56 106 LYS A N 1
ATOM 820 C CA . LYS A 1 106 ? 6.893 -3.022 4.841 1.00 88.56 106 LYS A CA 1
ATOM 821 C C . LYS A 1 106 ? 7.179 -2.417 6.217 1.00 88.56 106 LYS A C 1
ATOM 823 O O . LYS A 1 106 ? 6.386 -1.577 6.641 1.00 88.56 106 LYS A O 1
ATOM 828 N N . PRO A 1 107 ? 8.264 -2.813 6.907 1.00 90.94 107 PRO A N 1
ATOM 829 C CA . PRO A 1 107 ? 8.521 -2.414 8.295 1.00 90.94 107 PRO A CA 1
ATOM 830 C C . PRO A 1 107 ? 8.614 -0.894 8.473 1.00 90.94 107 PRO A C 1
ATOM 832 O O . PRO A 1 107 ? 8.195 -0.363 9.496 1.00 90.94 107 PRO A O 1
ATOM 835 N N . ASN A 1 108 ? 9.104 -0.188 7.450 1.00 94.12 108 ASN A N 1
ATOM 836 C CA . ASN A 1 108 ? 9.292 1.264 7.471 1.00 94.12 108 ASN A CA 1
ATOM 837 C C . ASN A 1 108 ? 8.043 2.068 7.079 1.00 94.12 108 ASN A C 1
ATOM 839 O O . ASN A 1 108 ? 8.090 3.296 7.151 1.00 94.12 108 ASN A O 1
ATOM 843 N N . ALA A 1 109 ? 6.953 1.408 6.663 1.00 93.19 109 ALA A N 1
ATOM 844 C CA . ALA A 1 109 ? 5.701 2.101 6.367 1.00 93.19 109 ALA A CA 1
ATOM 845 C C . ALA A 1 109 ? 5.199 2.819 7.622 1.00 93.19 109 ALA A C 1
ATOM 847 O O . ALA A 1 109 ? 5.333 2.288 8.727 1.00 93.19 109 ALA A O 1
ATOM 848 N N . LYS A 1 110 ? 4.642 4.017 7.467 1.00 94.62 110 LYS A N 1
ATOM 849 C CA . LYS A 1 110 ? 4.142 4.798 8.604 1.00 94.62 110 LYS A CA 1
ATOM 850 C C . LYS A 1 110 ? 2.673 4.495 8.844 1.00 94.62 110 LYS A C 1
ATOM 852 O O . LYS A 1 110 ? 1.909 4.381 7.891 1.00 94.62 110 LYS A O 1
ATOM 857 N N . VAL A 1 111 ? 2.290 4.370 10.110 1.00 95.12 111 VAL A N 1
ATOM 858 C CA . VAL A 1 111 ? 0.895 4.214 10.533 1.00 95.12 111 VAL A CA 1
ATOM 859 C C . VAL A 1 111 ? 0.438 5.531 11.139 1.00 95.12 111 VAL A C 1
ATOM 861 O O . VAL A 1 111 ? 1.086 6.061 12.039 1.00 95.12 111 VAL A O 1
ATOM 864 N N . VAL A 1 112 ? -0.655 6.073 10.609 1.00 95.88 112 VAL A N 1
ATOM 865 C CA . VAL A 1 112 ? -1.177 7.389 10.986 1.00 95.88 112 VAL A CA 1
ATOM 866 C C . VAL A 1 112 ? -2.674 7.296 11.218 1.00 95.88 112 VAL A C 1
ATOM 868 O O . VAL A 1 112 ? -3.377 6.647 10.453 1.00 95.88 112 VAL A O 1
ATOM 871 N N . PHE A 1 113 ? -3.174 7.967 12.247 1.00 96.19 113 PHE A N 1
ATOM 872 C CA . PHE A 1 113 ? -4.588 8.067 12.556 1.00 96.19 113 PHE A CA 1
ATOM 873 C C . PHE A 1 113 ? -5.054 9.523 12.459 1.00 96.19 113 PHE A C 1
ATOM 875 O O . PHE A 1 113 ? -4.521 10.411 13.118 1.00 96.19 113 PHE A O 1
ATOM 882 N N . ILE A 1 114 ? -6.048 9.767 11.607 1.00 94.56 114 ILE A N 1
ATOM 883 C CA . ILE A 1 114 ? -6.642 11.097 11.377 1.00 94.56 114 ILE A CA 1
ATOM 884 C C . ILE A 1 114 ? -8.113 11.169 11.803 1.00 94.56 114 ILE A C 1
ATOM 886 O O . ILE A 1 114 ? -8.796 12.153 11.534 1.00 94.56 114 ILE A O 1
ATOM 890 N N . GLY A 1 115 ? -8.628 10.093 12.398 1.00 92.94 115 GLY A N 1
ATOM 891 C CA . GLY A 1 115 ? -10.017 9.986 12.818 1.00 92.94 115 GLY A CA 1
ATOM 892 C C . GLY A 1 115 ? -10.271 10.503 14.230 1.00 92.94 115 GLY A C 1
ATOM 893 O O . GLY A 1 115 ? -9.370 10.935 14.947 1.00 92.94 115 GLY A O 1
ATOM 894 N N . ASN A 1 116 ? -11.533 10.395 14.640 1.00 92.88 116 ASN A N 1
ATOM 895 C CA . ASN A 1 116 ? -11.949 10.633 16.017 1.00 92.88 116 ASN A CA 1
ATOM 896 C C . ASN A 1 116 ? -11.747 9.374 16.861 1.00 92.88 116 ASN A C 1
ATOM 898 O O . ASN A 1 116 ? -11.996 8.263 16.387 1.00 92.88 116 ASN A O 1
ATOM 902 N N . MET A 1 117 ? -11.373 9.554 18.127 1.00 94.81 117 MET A N 1
ATOM 903 C CA . MET A 1 117 ? -11.211 8.440 19.062 1.00 94.81 117 MET A CA 1
ATOM 904 C C . MET A 1 117 ? -12.522 7.651 19.218 1.00 94.81 117 MET A C 1
ATOM 906 O O . MET A 1 117 ? -13.591 8.263 19.319 1.00 94.81 117 MET A O 1
ATOM 910 N N . PRO A 1 118 ? -12.465 6.308 19.227 1.00 96.12 118 PRO A N 1
ATOM 911 C CA . PRO A 1 118 ? -13.656 5.486 19.347 1.00 96.12 118 PRO A CA 1
ATOM 912 C C . PRO A 1 118 ? -14.196 5.468 20.778 1.00 96.12 118 PRO A C 1
ATOM 914 O O . PRO A 1 118 ? -13.463 5.676 21.745 1.00 96.12 118 PRO A O 1
ATOM 917 N N . THR A 1 119 ? -15.472 5.115 20.908 1.00 96.56 119 THR A N 1
ATOM 918 C CA . THR A 1 119 ? -16.035 4.660 22.186 1.00 96.56 119 THR A CA 1
ATOM 919 C C . THR A 1 119 ? -15.836 3.154 22.308 1.00 96.56 119 THR A C 1
ATOM 921 O O . THR A 1 119 ? -16.080 2.424 21.348 1.00 96.56 119 THR A O 1
ATOM 924 N N . ALA A 1 120 ? -15.403 2.687 23.478 1.00 96.62 120 ALA A N 1
ATOM 925 C CA . ALA A 1 120 ? -15.146 1.276 23.741 1.00 96.62 120 ALA A CA 1
ATOM 926 C C . ALA A 1 120 ? -16.227 0.673 24.641 1.00 96.62 120 ALA A C 1
ATOM 928 O O . ALA A 1 120 ? -16.611 1.268 25.646 1.00 96.62 120 ALA A O 1
ATOM 929 N N . THR A 1 121 ? -16.715 -0.517 24.302 1.00 96.88 121 THR A N 1
ATOM 930 C CA . THR A 1 121 ? -17.668 -1.276 25.124 1.00 96.88 121 THR A CA 1
ATOM 931 C C . THR A 1 121 ? -17.256 -2.741 25.173 1.00 96.88 121 THR A C 1
ATOM 933 O O . THR A 1 121 ? -17.042 -3.366 24.138 1.00 96.88 121 THR A O 1
ATOM 936 N N . ILE A 1 122 ? -17.147 -3.304 26.377 1.00 96.25 122 ILE A N 1
ATOM 937 C CA . ILE A 1 122 ? -16.840 -4.726 26.577 1.00 96.25 122 ILE A CA 1
ATOM 938 C C . ILE A 1 122 ? -18.155 -5.504 26.650 1.00 96.25 122 ILE A C 1
ATOM 940 O O . ILE A 1 122 ? -19.091 -5.089 27.333 1.00 96.25 122 ILE A O 1
ATOM 944 N N . PHE A 1 123 ? -18.229 -6.641 25.963 1.00 94.50 123 PHE A N 1
ATOM 945 C CA . PHE A 1 123 ? -19.388 -7.526 25.987 1.00 94.50 123 PHE A CA 1
ATOM 946 C C . PHE A 1 123 ? -18.963 -8.996 25.970 1.00 94.50 123 PHE A C 1
ATOM 948 O O . PHE A 1 123 ? -17.893 -9.353 25.486 1.00 94.50 123 PHE A O 1
ATOM 955 N N . THR A 1 124 ? -19.814 -9.879 26.491 1.00 94.31 124 THR A N 1
ATOM 956 C CA . THR A 1 124 ? -19.586 -11.328 26.429 1.00 94.31 124 THR A CA 1
ATOM 957 C C . THR A 1 124 ? -20.375 -11.925 25.277 1.00 94.31 124 THR A C 1
ATOM 959 O O . THR A 1 124 ? -21.585 -11.727 25.166 1.00 94.31 124 THR A O 1
ATOM 962 N N . LYS A 1 125 ? -19.704 -12.695 24.423 1.00 90.69 125 LYS A N 1
ATOM 963 C CA . LYS A 1 125 ? -20.344 -13.468 23.361 1.00 90.69 125 LYS A CA 1
ATOM 964 C C . LYS A 1 125 ? -20.379 -14.933 23.771 1.00 90.69 125 LYS A C 1
ATOM 966 O O . LYS A 1 125 ? -19.352 -15.483 24.150 1.00 90.69 125 LYS A O 1
ATOM 971 N N . SER A 1 126 ? -21.539 -15.575 23.662 1.00 88.62 126 SER A N 1
ATOM 972 C CA . SER A 1 126 ? -21.703 -16.998 23.981 1.00 88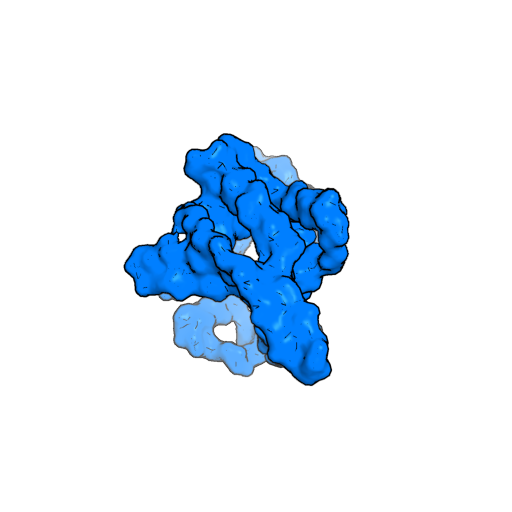.62 126 SER A CA 1
ATOM 973 C C . SER A 1 126 ? -22.124 -17.773 22.736 1.00 88.62 126 SER A C 1
ATOM 975 O O . SER A 1 126 ? -23.082 -17.395 22.063 1.00 88.62 126 SER A O 1
ATOM 977 N N . LYS A 1 127 ? -21.436 -18.869 22.403 1.00 86.81 127 LYS A N 1
ATOM 978 C CA . LYS A 1 127 ? -21.880 -19.796 21.347 1.00 86.81 127 LYS A CA 1
ATOM 979 C C . LYS A 1 127 ? -21.407 -21.215 21.666 1.00 86.81 127 LYS A C 1
ATOM 981 O O . LYS A 1 127 ? -20.246 -21.439 21.984 1.00 86.81 127 LYS A O 1
ATOM 986 N N . LYS A 1 128 ? -22.332 -22.179 21.564 1.00 80.75 128 LYS A N 1
ATOM 987 C CA . LYS A 1 128 ? -22.124 -23.601 21.915 1.00 80.75 128 LYS A CA 1
ATOM 988 C C . LYS A 1 128 ? -21.564 -23.817 23.338 1.00 80.75 128 LYS A C 1
ATOM 990 O O . LYS A 1 128 ? -20.685 -24.644 23.527 1.00 80.75 128 LYS A O 1
ATOM 995 N N . GLY A 1 129 ? -22.049 -23.057 24.324 1.00 86.31 129 GLY A N 1
ATOM 996 C CA . GLY A 1 129 ? -21.623 -23.173 25.729 1.00 86.31 129 GLY A CA 1
ATOM 997 C C . GLY A 1 129 ? -20.290 -22.495 26.068 1.00 86.31 129 GLY A C 1
ATOM 998 O O . GLY A 1 129 ? -20.016 -22.276 27.240 1.00 86.31 129 GLY A O 1
ATOM 999 N N . ASN A 1 130 ? -19.509 -22.088 25.065 1.00 85.31 130 ASN A N 1
ATOM 1000 C CA . ASN A 1 130 ? -18.297 -21.302 25.269 1.00 85.31 130 ASN A CA 1
ATOM 1001 C C . ASN A 1 130 ? -18.632 -19.810 25.312 1.00 85.31 130 ASN A C 1
ATOM 1003 O O . ASN A 1 130 ? -19.487 -19.343 24.551 1.00 85.31 130 ASN A O 1
ATOM 1007 N N . THR A 1 131 ? -17.936 -19.075 26.178 1.00 87.62 131 THR A N 1
ATOM 1008 C CA . THR A 1 131 ? -18.053 -17.622 26.325 1.00 87.62 131 THR A CA 1
ATOM 1009 C C . THR A 1 131 ? -16.718 -16.946 26.061 1.00 87.62 131 THR A C 1
ATOM 1011 O O . THR A 1 131 ? -15.692 -17.405 26.557 1.00 87.62 131 THR A O 1
ATOM 1014 N N . TRP A 1 132 ? -16.743 -15.847 25.313 1.00 90.25 132 TRP A N 1
ATOM 1015 C CA . TRP A 1 132 ? -15.572 -15.023 25.015 1.00 90.25 132 TRP A CA 1
ATOM 1016 C C . TRP A 1 132 ? -15.855 -13.581 25.414 1.00 90.25 132 TRP A C 1
ATOM 1018 O O . TRP A 1 132 ? -16.925 -13.056 25.085 1.00 90.25 132 TRP A O 1
ATOM 1028 N N . GLU A 1 133 ? -14.905 -12.943 26.094 1.00 95.19 133 GLU A N 1
ATOM 1029 C CA . GLU A 1 133 ? -14.926 -11.495 26.285 1.00 95.19 133 GLU A CA 1
ATOM 1030 C C . GLU A 1 133 ? -14.473 -10.813 24.991 1.00 95.19 133 GLU A C 1
ATOM 1032 O O . GLU A 1 133 ? -13.411 -11.103 24.440 1.00 95.19 133 GLU A O 1
ATOM 1037 N N . MET A 1 134 ? -15.308 -9.913 24.493 1.00 95.44 134 MET A N 1
ATOM 1038 C CA . MET A 1 134 ? -15.087 -9.157 23.269 1.00 95.44 134 MET A CA 1
ATOM 1039 C C . MET A 1 134 ? -15.135 -7.668 23.591 1.00 95.44 134 MET A C 1
ATOM 1041 O O . MET A 1 134 ? -15.802 -7.244 24.537 1.00 95.44 134 MET A O 1
ATOM 1045 N N . MET A 1 135 ? -14.472 -6.870 22.767 1.00 96.31 135 MET A N 1
ATOM 1046 C CA . MET A 1 135 ? -14.564 -5.419 22.812 1.00 96.31 135 MET A CA 1
ATOM 1047 C C . MET A 1 135 ? -15.115 -4.897 21.490 1.00 96.31 135 MET A C 1
ATOM 1049 O O . MET A 1 135 ? -14.683 -5.308 20.413 1.00 96.31 135 MET A O 1
ATOM 1053 N N . GLU A 1 136 ? -16.080 -3.990 21.580 1.00 96.50 136 GLU A N 1
ATOM 1054 C CA . GLU A 1 136 ? -16.581 -3.204 20.463 1.00 96.50 136 GLU A CA 1
ATOM 1055 C C . GLU A 1 136 ? -16.005 -1.787 20.524 1.00 96.50 136 GLU A C 1
ATOM 1057 O O . GLU A 1 136 ? -16.140 -1.099 21.537 1.00 96.50 136 GLU A O 1
ATOM 1062 N N . LEU A 1 137 ? -15.383 -1.358 19.426 1.00 96.50 137 LEU A N 1
ATOM 1063 C CA . LEU A 1 137 ? -14.908 0.003 19.204 1.00 96.50 137 LEU A CA 1
ATOM 1064 C C . LEU A 1 137 ? -15.820 0.687 18.186 1.00 96.50 137 LEU A C 1
ATOM 1066 O O . LEU A 1 137 ? -15.881 0.275 17.026 1.00 96.50 137 LEU A O 1
ATOM 1070 N N . GLN A 1 138 ? -16.517 1.737 18.613 1.00 96.38 138 GLN A N 1
ATOM 1071 C CA . GLN A 1 138 ? -17.415 2.517 17.765 1.00 96.38 138 GLN A CA 1
ATOM 1072 C C . GLN A 1 138 ? -16.770 3.843 17.371 1.00 96.38 138 GLN A C 1
ATOM 1074 O O . GLN A 1 138 ? -16.515 4.704 18.215 1.00 96.38 138 GLN A O 1
ATOM 1079 N N . PHE A 1 139 ? -16.528 4.016 16.075 1.00 95.94 139 PHE A N 1
ATOM 1080 C CA . PHE A 1 139 ? -15.961 5.225 15.491 1.00 95.94 139 PHE A CA 1
ATOM 1081 C C . PHE A 1 139 ? -17.065 6.068 14.859 1.00 95.94 139 PHE A C 1
ATOM 1083 O O . PHE A 1 139 ? -17.772 5.613 13.957 1.00 95.94 139 PHE A O 1
ATOM 1090 N N . HIS A 1 140 ? -17.178 7.321 15.293 1.00 93.75 140 HIS A N 1
ATOM 1091 C CA . HIS A 1 140 ? -18.128 8.277 14.736 1.00 93.75 140 HIS A CA 1
ATOM 1092 C C . HIS A 1 140 ? -17.449 9.122 13.656 1.00 93.75 140 HIS A C 1
ATOM 1094 O O . HIS A 1 140 ? -16.576 9.948 13.942 1.00 93.75 140 HIS A 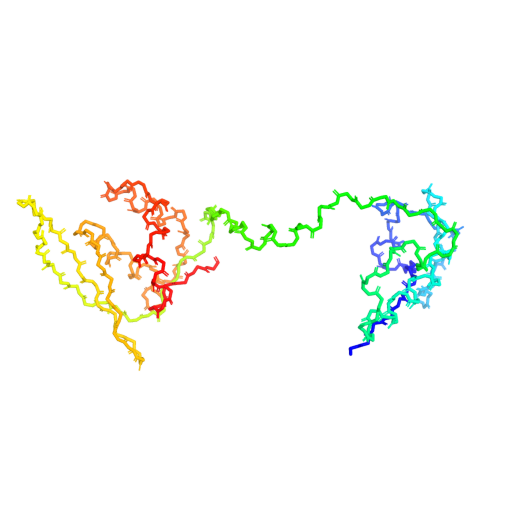O 1
ATOM 1100 N N . THR A 1 141 ? -17.864 8.918 12.407 1.00 89.31 141 THR A N 1
ATOM 1101 C CA . THR A 1 141 ? -17.449 9.742 11.266 1.00 89.31 141 THR A CA 1
ATOM 1102 C C . THR A 1 141 ? -18.582 10.689 10.864 1.00 89.31 141 THR A C 1
ATOM 1104 O O . THR A 1 141 ? -19.720 10.534 11.299 1.00 89.31 141 THR A O 1
ATOM 1107 N N . MET A 1 142 ? -18.301 11.652 9.982 1.00 87.88 142 MET A N 1
ATOM 1108 C CA . MET A 1 142 ? -19.332 12.557 9.447 1.00 87.88 142 MET A CA 1
ATOM 1109 C C . MET A 1 142 ? -20.386 11.847 8.581 1.00 87.88 142 MET A C 1
ATOM 1111 O O . MET A 1 142 ? -21.431 12.425 8.299 1.00 87.88 142 MET A O 1
ATOM 1115 N N . ARG A 1 143 ? -20.100 10.627 8.109 1.00 88.69 143 ARG A N 1
ATOM 1116 C CA . ARG A 1 143 ? -20.967 9.883 7.181 1.00 88.69 143 ARG A CA 1
ATOM 1117 C C . ARG A 1 143 ? -21.724 8.757 7.870 1.00 88.69 143 ARG A C 1
ATOM 1119 O O . ARG A 1 143 ? -22.880 8.511 7.549 1.00 88.69 143 ARG A O 1
ATOM 1126 N N . GLU A 1 144 ? -21.058 8.056 8.776 1.00 91.50 144 GLU A N 1
ATOM 1127 C CA . GLU A 1 144 ? -21.565 6.830 9.383 1.00 91.50 144 GLU A CA 1
ATOM 1128 C C . GLU A 1 144 ? -20.861 6.510 10.708 1.00 91.50 144 GLU A C 1
ATOM 1130 O O . GLU A 1 144 ? -19.796 7.054 11.026 1.00 91.50 144 GLU A O 1
ATOM 1135 N N . VAL A 1 145 ? -21.447 5.573 11.453 1.00 93.50 145 VAL A N 1
ATOM 1136 C CA . VAL A 1 145 ? -20.810 4.932 12.605 1.00 93.50 145 VAL A CA 1
ATOM 1137 C C . VAL A 1 145 ? -20.220 3.604 12.149 1.00 93.50 145 VAL A 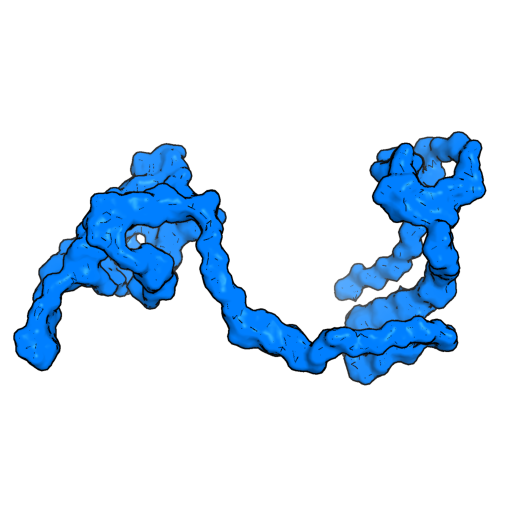C 1
ATOM 1139 O O . VAL A 1 145 ? -20.936 2.751 11.624 1.00 93.50 145 VAL A O 1
ATOM 1142 N N . VAL A 1 146 ? -18.917 3.425 12.351 1.00 94.06 146 VAL A N 1
ATOM 1143 C CA . VAL A 1 146 ? -18.210 2.182 12.021 1.00 94.06 146 VAL A CA 1
ATOM 1144 C C . VAL A 1 146 ? -17.906 1.442 13.317 1.00 94.06 146 VAL A C 1
ATOM 1146 O O . VAL A 1 146 ? -17.250 1.990 14.199 1.00 94.06 146 VAL A O 1
ATOM 1149 N N . SER A 1 147 ? -18.379 0.200 13.429 1.00 93.69 147 SER A N 1
ATOM 1150 C CA . SER A 1 147 ? -18.093 -0.679 14.566 1.00 93.69 147 SER A CA 1
ATOM 1151 C C . SER A 1 147 ? -17.034 -1.717 14.195 1.00 93.69 147 SER A C 1
ATOM 1153 O O . SER A 1 147 ? -17.136 -2.384 13.160 1.00 93.69 147 SER A O 1
ATOM 1155 N N . VAL A 1 148 ? -16.025 -1.854 15.055 1.00 94.19 148 VAL A N 1
ATOM 1156 C CA . VAL A 1 148 ? -14.963 -2.856 14.961 1.00 94.19 148 VAL A CA 1
ATOM 1157 C C . VAL A 1 148 ? -15.018 -3.721 16.216 1.00 94.19 148 VAL A C 1
ATOM 1159 O O . VAL A 1 148 ? -14.910 -3.214 17.328 1.00 94.19 148 VAL A O 1
ATOM 1162 N N . GLN A 1 149 ? -15.193 -5.032 16.040 1.00 94.00 149 GLN A N 1
ATOM 1163 C CA . GLN A 1 149 ? -15.242 -5.995 17.142 1.00 94.00 149 GLN A CA 1
ATOM 1164 C C . GLN A 1 149 ? -13.978 -6.855 17.154 1.00 94.00 149 GLN A C 1
ATOM 1166 O O . GLN A 1 149 ? -13.642 -7.473 16.141 1.00 94.00 149 GLN A O 1
ATOM 1171 N N . LEU A 1 150 ? -13.317 -6.905 18.307 1.00 94.38 150 LEU A N 1
ATOM 1172 C CA . LEU A 1 150 ? -12.058 -7.614 18.560 1.00 94.38 150 LEU A CA 1
ATOM 1173 C C . LEU A 1 150 ? -12.172 -8.431 19.852 1.00 94.38 150 LEU A C 1
ATOM 1175 O O . LEU A 1 150 ? -13.141 -8.262 20.604 1.00 94.38 150 LEU A O 1
ATOM 1179 N N . THR A 1 151 ? -11.202 -9.308 20.137 1.00 94.38 151 THR A N 1
ATOM 1180 C CA . THR A 1 151 ? -11.103 -9.833 21.510 1.00 94.38 151 THR A CA 1
ATOM 1181 C C . THR A 1 151 ? -10.825 -8.681 22.471 1.00 94.38 151 THR A C 1
ATOM 1183 O O . THR A 1 151 ? -10.386 -7.601 22.064 1.00 94.38 151 THR A O 1
ATOM 1186 N N . LYS A 1 152 ? -11.111 -8.881 23.756 1.00 94.94 152 LYS A N 1
ATOM 1187 C CA . LYS A 1 152 ? -10.861 -7.856 24.770 1.00 94.94 152 LYS A CA 1
ATOM 1188 C C . LYS A 1 152 ? -9.405 -7.381 24.757 1.00 94.94 152 LYS A C 1
ATOM 1190 O O . LYS A 1 152 ? -9.174 -6.180 24.736 1.00 94.94 152 LYS A O 1
ATOM 1195 N N . GLU A 1 153 ? -8.451 -8.302 24.688 1.00 94.94 153 GLU A N 1
ATOM 1196 C CA . GLU A 1 153 ? -7.016 -8.008 24.728 1.00 94.94 153 GLU A CA 1
ATOM 1197 C C . GLU A 1 153 ? -6.548 -7.259 23.471 1.00 94.94 153 GLU A C 1
ATOM 1199 O O . GLU A 1 153 ? -5.826 -6.268 23.570 1.00 94.94 153 GLU A O 1
ATOM 1204 N N . GLU A 1 154 ? -7.000 -7.685 22.285 1.00 94.75 154 GLU A N 1
ATOM 1205 C CA . GLU A 1 154 ? -6.722 -6.998 21.015 1.00 94.75 154 GLU A CA 1
ATOM 1206 C C . GLU A 1 154 ? -7.320 -5.576 21.005 1.00 94.75 154 GLU A C 1
ATOM 1208 O O . GLU A 1 154 ? -6.694 -4.629 20.522 1.00 94.75 154 GLU A O 1
ATOM 1213 N N . GLY A 1 155 ? -8.530 -5.413 21.550 1.00 95.00 155 GLY A N 1
ATOM 1214 C CA . GLY A 1 155 ? -9.210 -4.123 21.661 1.00 95.00 155 GLY A CA 1
ATOM 1215 C C . GLY A 1 155 ? -8.536 -3.177 22.656 1.00 95.00 155 GLY A C 1
ATOM 1216 O O . GLY A 1 155 ? -8.324 -2.006 22.337 1.00 95.00 155 GLY A O 1
ATOM 1217 N N . GLU A 1 156 ? -8.148 -3.683 23.829 1.00 95.94 156 GLU A N 1
ATOM 1218 C CA . GLU A 1 156 ? -7.385 -2.938 24.835 1.00 95.94 156 GLU A CA 1
ATOM 1219 C C . GLU A 1 156 ? -6.064 -2.438 24.249 1.00 95.94 156 GLU A C 1
ATOM 1221 O O . GLU A 1 156 ? -5.757 -1.248 24.357 1.00 95.94 156 GLU A O 1
ATOM 1226 N N . TRP A 1 157 ? -5.331 -3.311 23.550 1.00 96.75 157 TRP A N 1
ATOM 1227 C CA . TRP A 1 157 ? -4.125 -2.916 22.832 1.00 96.75 157 TRP A CA 1
ATOM 1228 C C . TRP A 1 157 ? -4.417 -1.795 21.829 1.00 96.75 157 TRP A C 1
ATOM 1230 O O . TRP A 1 157 ? -3.786 -0.740 21.902 1.00 96.75 157 TRP A O 1
ATOM 1240 N N . LEU A 1 158 ? -5.404 -1.957 20.942 1.00 95.62 158 LEU A N 1
ATOM 1241 C CA . LEU A 1 158 ? -5.687 -0.971 19.896 1.00 95.62 158 LEU A CA 1
ATOM 1242 C C . LEU A 1 158 ? -6.061 0.406 20.471 1.00 95.62 158 LEU A C 1
ATOM 1244 O O . LEU A 1 158 ? -5.583 1.425 19.970 1.00 95.62 158 LEU A O 1
ATOM 1248 N N . ILE A 1 159 ? -6.839 0.458 21.557 1.00 95.12 159 ILE A N 1
ATOM 1249 C CA . ILE A 1 159 ? -7.160 1.713 22.260 1.00 95.12 159 ILE A CA 1
ATOM 1250 C C . ILE A 1 159 ? -5.894 2.418 22.749 1.00 95.12 159 ILE A C 1
ATOM 1252 O O . ILE A 1 159 ? -5.811 3.642 22.662 1.00 95.12 159 ILE A O 1
ATOM 1256 N N . THR A 1 160 ? -4.901 1.673 23.245 1.00 94.81 160 THR A N 1
ATOM 1257 C CA . THR A 1 160 ? -3.636 2.271 23.703 1.00 94.81 160 THR A CA 1
ATOM 1258 C C . THR A 1 160 ? -2.786 2.818 22.557 1.00 94.81 160 THR A C 1
ATOM 1260 O O . THR A 1 160 ? -2.004 3.745 22.765 1.00 94.81 160 THR A O 1
ATOM 1263 N N . GLN A 1 161 ? -2.938 2.266 21.349 1.00 95.06 161 GLN A N 1
ATOM 1264 C CA . GLN A 1 161 ? -2.128 2.633 20.191 1.00 95.06 161 GLN A CA 1
ATOM 1265 C C . GLN A 1 161 ? -2.705 3.792 19.378 1.00 95.06 161 GLN A C 1
ATOM 1267 O O . GLN A 1 161 ? -1.944 4.618 18.882 1.00 95.06 161 GLN A O 1
ATOM 1272 N N . LEU A 1 162 ? -4.032 3.910 19.268 1.00 95.38 162 LEU A N 1
ATOM 1273 C CA . LEU A 1 162 ? -4.674 4.991 18.506 1.00 95.38 162 LEU A CA 1
ATOM 1274 C C . LEU A 1 162 ? -4.178 6.412 18.866 1.00 95.38 162 LEU A C 1
ATOM 1276 O O . LEU A 1 162 ? -3.952 7.189 17.937 1.00 95.38 162 LEU A O 1
ATOM 1280 N N . PRO A 1 163 ? -3.932 6.778 20.146 1.00 94.56 163 PRO A N 1
ATOM 1281 C CA . PRO A 1 163 ? -3.327 8.065 20.485 1.00 94.56 163 PRO A CA 1
ATOM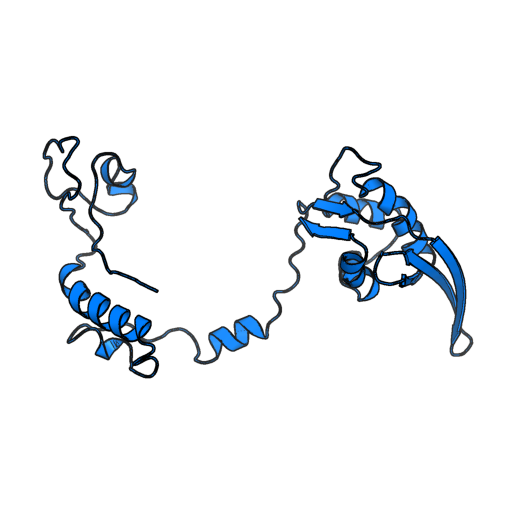 1282 C C . PRO A 1 163 ? -1.908 8.229 19.926 1.00 94.56 163 PRO A C 1
ATOM 1284 O O . PRO A 1 163 ? -1.548 9.321 19.505 1.00 94.56 163 PRO A O 1
ATOM 1287 N N . GLN A 1 164 ? -1.115 7.154 19.889 1.00 94.12 164 GLN A N 1
ATOM 1288 C CA . GLN A 1 164 ? 0.268 7.177 19.394 1.00 94.12 164 GLN A CA 1
ATOM 1289 C C . GLN A 1 164 ? 0.331 7.394 17.881 1.00 94.12 164 GLN A C 1
ATOM 1291 O O . GLN A 1 164 ? 1.275 7.991 17.373 1.00 94.12 164 GLN A O 1
ATOM 1296 N N . TRP A 1 165 ? -0.689 6.927 17.160 1.00 95.75 165 TRP A N 1
ATOM 1297 C CA . TRP A 1 165 ? -0.797 7.111 15.712 1.00 95.75 165 TRP A CA 1
ATOM 1298 C C . TRP A 1 165 ? -1.496 8.423 15.347 1.00 95.75 165 TRP A C 1
ATOM 1300 O O . TRP A 1 165 ? -1.436 8.846 14.194 1.00 95.75 165 TRP A O 1
ATOM 1310 N N . SER A 1 166 ? -2.189 9.052 16.301 1.00 95.00 166 SER A N 1
ATOM 1311 C CA . SER A 1 166 ? -3.019 10.229 16.060 1.00 95.00 166 SER A CA 1
ATOM 1312 C C . SER A 1 166 ? -2.185 11.455 15.715 1.00 95.00 166 SER A C 1
ATOM 1314 O O . SER A 1 166 ? -1.366 11.892 16.521 1.00 95.00 166 SER A O 1
ATOM 1316 N N . ILE A 1 167 ? -2.478 12.089 14.576 1.00 93.38 167 ILE A N 1
ATOM 1317 C CA . ILE A 1 167 ? -1.857 13.372 14.188 1.00 93.38 167 ILE A CA 1
ATOM 1318 C C . ILE A 1 167 ? -2.223 14.528 15.125 1.00 93.38 167 ILE A C 1
ATOM 1320 O O . ILE A 1 167 ? -1.614 15.591 15.065 1.00 93.38 167 ILE A O 1
ATOM 1324 N N . TYR A 1 168 ? -3.251 14.343 15.956 1.00 90.50 168 TYR A N 1
ATOM 1325 C CA . TYR A 1 168 ? -3.709 15.346 16.913 1.00 90.50 168 TYR A CA 1
ATOM 1326 C C . TYR A 1 168 ? -2.997 15.238 18.264 1.00 90.50 168 TYR A C 1
ATOM 1328 O O . TYR A 1 168 ? -3.099 16.156 19.072 1.00 90.50 168 TYR A O 1
ATOM 1336 N N . VAL A 1 169 ? -2.331 14.108 18.531 1.00 88.75 169 VAL A N 1
ATOM 1337 C CA . VAL A 1 169 ? -1.749 13.790 19.845 1.00 88.75 169 VAL A CA 1
ATOM 1338 C C . VAL A 1 169 ? -0.245 13.540 19.756 1.00 88.75 169 VAL A C 1
ATOM 1340 O O . VAL A 1 169 ? 0.486 13.967 20.644 1.00 88.75 169 VAL A O 1
ATOM 1343 N N . SER A 1 170 ? 0.226 12.863 18.706 1.00 86.44 170 SER A N 1
ATOM 1344 C CA . SER A 1 170 ? 1.631 12.490 18.538 1.00 86.44 170 SER A CA 1
ATOM 1345 C C . SER A 1 170 ? 2.338 13.378 17.515 1.00 86.44 170 SER A C 1
ATOM 1347 O O . SER A 1 170 ? 1.850 13.582 16.405 1.00 86.44 170 SER A O 1
ATOM 1349 N N . GLU A 1 171 ? 3.535 13.852 17.865 1.00 85.19 171 GLU A N 1
ATOM 1350 C CA . GLU A 1 171 ? 4.433 14.569 16.947 1.00 85.19 171 GLU A CA 1
ATOM 1351 C C . GLU A 1 171 ? 5.291 13.616 16.094 1.00 85.19 171 GLU A C 1
ATOM 1353 O O . GLU A 1 171 ? 5.900 14.033 15.107 1.00 85.19 171 GLU A O 1
ATOM 1358 N N . GLN A 1 172 ? 5.362 12.328 16.460 1.00 88.56 172 GLN A N 1
ATOM 1359 C CA . GLN A 1 172 ? 6.221 11.340 15.806 1.00 88.56 172 GLN A CA 1
ATOM 1360 C C . GLN A 1 172 ? 5.412 10.288 15.046 1.00 88.56 172 GLN A C 1
ATOM 1362 O O . GLN A 1 172 ? 4.447 9.721 15.552 1.00 88.56 172 GLN A O 1
ATOM 1367 N N . LEU A 1 173 ? 5.868 9.971 13.830 1.00 91.12 173 LEU A N 1
ATOM 1368 C CA . LEU A 1 173 ? 5.250 8.949 12.988 1.00 91.12 173 LEU A CA 1
ATOM 1369 C C . LEU A 1 173 ? 5.735 7.544 13.360 1.00 91.12 173 LEU A C 1
ATOM 1371 O O . LEU A 1 173 ? 6.890 7.186 13.082 1.00 91.12 173 LEU A O 1
ATOM 1375 N N . THR A 1 174 ? 4.819 6.732 13.887 1.00 94.56 174 THR A N 1
ATOM 1376 C CA . THR A 1 174 ? 5.046 5.319 14.209 1.00 94.56 174 THR A CA 1
ATOM 1377 C C . THR A 1 174 ? 5.254 4.492 12.940 1.00 94.56 174 THR A C 1
ATOM 1379 O O . THR A 1 174 ? 4.512 4.618 11.963 1.00 94.56 174 THR A O 1
ATOM 1382 N N . THR A 1 175 ? 6.282 3.644 12.924 1.00 96.06 175 THR A N 1
ATOM 1383 C CA . THR A 1 175 ? 6.489 2.667 11.848 1.00 96.06 175 THR A CA 1
ATOM 1384 C C . THR A 1 175 ? 5.655 1.412 12.076 1.00 96.06 175 THR A C 1
ATOM 1386 O O . THR A 1 175 ? 5.343 1.051 13.208 1.00 96.06 175 THR A O 1
ATOM 1389 N N . LEU A 1 176 ? 5.343 0.685 11.006 1.00 94.50 176 LEU A N 1
ATOM 1390 C CA . LEU A 1 176 ? 4.662 -0.604 11.100 1.00 94.50 176 LEU A CA 1
ATOM 1391 C C . LEU A 1 176 ? 5.470 -1.621 11.927 1.00 94.50 176 LEU A C 1
ATOM 1393 O O . LEU A 1 176 ? 4.886 -2.441 12.627 1.00 94.50 176 LEU A O 1
ATOM 1397 N N . GLN A 1 177 ? 6.804 -1.528 11.901 1.00 95.25 177 GLN A N 1
ATOM 1398 C CA . GLN A 1 177 ? 7.675 -2.310 12.778 1.00 95.25 177 GLN A CA 1
ATOM 1399 C C . GLN A 1 177 ? 7.428 -2.007 14.265 1.00 95.25 177 GLN A C 1
ATOM 1401 O O . GLN A 1 177 ? 7.253 -2.932 15.049 1.00 95.25 177 GLN A O 1
ATOM 1406 N N . GLN A 1 178 ? 7.329 -0.730 14.646 1.00 95.69 178 GLN A N 1
ATOM 1407 C CA . GLN A 1 178 ? 7.025 -0.335 16.027 1.00 95.69 178 GLN A CA 1
ATOM 1408 C C . GLN A 1 178 ? 5.620 -0.772 16.460 1.00 95.69 178 GLN A C 1
ATOM 1410 O O . GLN A 1 178 ? 5.413 -1.135 17.614 1.00 95.69 178 GLN A O 1
ATOM 1415 N N . VAL A 1 179 ? 4.653 -0.772 15.536 1.00 95.56 179 VAL A N 1
ATOM 1416 C CA . VAL A 1 179 ? 3.307 -1.307 15.797 1.00 95.56 179 VAL A CA 1
ATOM 1417 C C . VAL A 1 179 ? 3.351 -2.812 16.067 1.00 95.56 179 VAL A C 1
ATOM 1419 O O . VAL A 1 179 ? 2.711 -3.286 17.003 1.00 95.56 179 VAL A O 1
ATOM 1422 N N . LYS A 1 180 ? 4.129 -3.567 15.284 1.00 95.31 180 LYS A N 1
ATOM 1423 C CA . LYS A 1 180 ? 4.329 -5.004 15.512 1.00 95.31 180 LYS A CA 1
ATOM 1424 C C . LYS A 1 180 ? 4.975 -5.262 16.877 1.00 95.31 180 LYS A C 1
ATOM 1426 O O . LYS A 1 180 ? 4.478 -6.079 17.644 1.00 95.31 180 LYS A O 1
ATOM 1431 N N . GLU A 1 181 ? 6.021 -4.512 17.210 1.00 95.88 181 GLU A N 1
ATOM 1432 C CA . GLU A 1 181 ? 6.709 -4.611 18.503 1.00 95.88 181 GLU A CA 1
ATOM 1433 C C . GLU A 1 181 ? 5.782 -4.285 19.683 1.00 95.88 181 GLU A C 1
ATOM 1435 O O . GLU A 1 181 ? 5.822 -4.976 20.700 1.00 95.88 181 GLU A O 1
ATOM 1440 N N . SER A 1 182 ? 4.901 -3.283 19.558 1.00 95.81 182 SER A N 1
ATOM 1441 C CA . SER A 1 182 ? 3.945 -2.951 20.622 1.00 95.81 182 SER A CA 1
ATOM 1442 C C . SER A 1 182 ? 2.875 -4.030 20.810 1.00 95.81 182 SER A C 1
ATOM 1444 O O . SER A 1 182 ? 2.440 -4.270 21.936 1.00 95.81 182 SER A O 1
ATOM 1446 N N . TYR A 1 183 ? 2.467 -4.699 19.728 1.00 95.94 183 TYR A N 1
ATOM 1447 C CA . TYR A 1 183 ? 1.531 -5.824 19.759 1.00 95.94 183 TYR A CA 1
ATOM 1448 C C . TYR A 1 183 ? 2.141 -7.047 20.457 1.00 95.94 183 TYR A C 1
ATOM 1450 O O . TYR A 1 183 ? 1.538 -7.625 21.363 1.00 95.94 183 TYR A O 1
ATOM 1458 N N . GLU A 1 184 ? 3.382 -7.390 20.108 1.00 94.69 184 GLU A N 1
ATOM 1459 C CA . GLU A 1 184 ? 4.129 -8.487 20.734 1.00 94.69 184 GLU A CA 1
ATOM 1460 C C . GLU A 1 184 ? 4.448 -8.189 22.211 1.00 94.69 184 GLU A C 1
ATOM 1462 O O . GLU A 1 184 ? 4.340 -9.072 23.066 1.00 94.69 184 GLU A O 1
ATOM 1467 N N . ALA A 1 185 ? 4.753 -6.931 22.552 1.00 94.69 185 ALA A N 1
ATOM 1468 C CA . ALA A 1 185 ? 4.955 -6.492 23.934 1.00 94.69 185 ALA A CA 1
ATOM 1469 C C . ALA A 1 185 ? 3.687 -6.626 24.797 1.00 94.69 185 ALA A C 1
ATOM 1471 O O . ALA A 1 185 ? 3.784 -6.869 26.003 1.00 94.69 185 ALA A O 1
ATOM 1472 N N . PHE A 1 1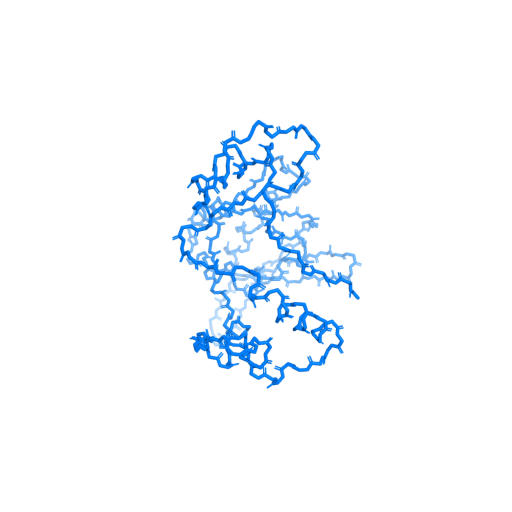86 ? 2.500 -6.541 24.185 1.00 93.56 186 PHE A N 1
ATOM 1473 C CA . PHE A 1 186 ? 1.214 -6.804 24.839 1.00 93.56 186 PHE A CA 1
ATOM 1474 C C . PHE A 1 186 ? 0.912 -8.307 24.998 1.00 93.56 186 PHE A C 1
ATOM 1476 O O . PHE A 1 186 ? -0.168 -8.681 25.446 1.00 93.56 186 PHE A O 1
ATOM 1483 N N . ARG A 1 187 ? 1.880 -9.181 24.673 1.00 93.00 187 ARG A N 1
ATOM 1484 C CA . ARG A 1 187 ? 1.769 -10.651 24.693 1.00 93.00 187 ARG A CA 1
ATOM 1485 C C . ARG A 1 187 ? 0.723 -11.200 23.722 1.00 93.00 187 ARG A C 1
ATOM 1487 O O . ARG A 1 187 ? 0.189 -12.286 23.942 1.00 93.00 187 ARG A O 1
ATOM 1494 N N . LEU A 1 188 ? 0.445 -10.462 22.652 1.00 92.44 188 LEU A N 1
ATOM 1495 C CA . LEU A 1 188 ? -0.389 -10.932 21.556 1.00 92.44 188 LEU A CA 1
ATOM 1496 C C . LEU A 1 188 ? 0.484 -11.617 20.495 1.00 92.44 188 LEU A C 1
ATOM 1498 O O . LEU A 1 188 ? 1.662 -11.298 20.323 1.00 92.44 188 LEU A O 1
ATOM 1502 N N . HIS A 1 189 ? -0.095 -12.586 19.789 1.00 90.88 189 HIS A N 1
ATOM 1503 C CA . HIS A 1 189 ? 0.599 -13.408 18.795 1.00 90.88 189 HIS A CA 1
ATOM 1504 C C . HIS A 1 189 ? -0.007 -13.228 17.399 1.00 90.88 189 HIS A C 1
ATOM 1506 O O . HIS A 1 189 ? -1.124 -12.729 17.255 1.00 90.88 189 HIS A O 1
ATOM 1512 N N . ASP A 1 190 ? 0.742 -13.641 16.374 1.00 89.56 190 ASP A N 1
ATOM 1513 C CA . ASP A 1 190 ? 0.322 -13.625 14.968 1.00 89.56 190 ASP A CA 1
ATOM 1514 C C . ASP A 1 190 ? -0.084 -12.232 14.448 1.00 89.56 190 ASP A C 1
ATOM 1516 O O . ASP A 1 190 ? -1.136 -12.069 13.826 1.00 89.56 190 ASP A O 1
ATOM 1520 N N . PHE A 1 191 ? 0.764 -11.217 14.678 1.00 90.81 191 PHE A N 1
ATOM 1521 C CA . PHE A 1 191 ? 0.502 -9.831 14.258 1.00 90.81 191 PHE A CA 1
ATOM 1522 C C . PHE A 1 191 ? 0.115 -9.713 12.781 1.00 90.81 191 PHE A C 1
ATOM 1524 O O . PHE A 1 191 ? -0.849 -9.032 12.462 1.00 90.81 191 PHE A O 1
ATOM 1531 N N . GLU A 1 192 ? 0.835 -10.382 11.878 1.00 85.31 192 GLU A N 1
ATOM 1532 C CA . GLU A 1 192 ? 0.563 -10.310 10.434 1.00 85.31 192 GLU A CA 1
ATOM 1533 C C . GLU A 1 192 ? -0.828 -10.854 10.103 1.00 85.31 192 GLU A C 1
ATOM 1535 O O . GLU A 1 192 ? -1.595 -10.210 9.390 1.00 85.31 192 GLU A O 1
ATOM 1540 N N . LEU A 1 193 ? -1.206 -11.980 10.719 1.00 86.00 193 LEU A N 1
ATOM 1541 C CA . LEU A 1 193 ? -2.545 -12.527 10.564 1.00 86.00 193 LEU A CA 1
ATOM 1542 C C . LEU A 1 193 ? -3.592 -11.552 11.097 1.00 86.00 193 LEU A C 1
ATOM 1544 O O . LEU A 1 193 ? -4.598 -11.368 10.427 1.00 86.00 193 LEU A O 1
ATOM 1548 N N . PHE A 1 194 ? -3.374 -10.964 12.280 1.00 89.69 194 PHE A N 1
ATOM 1549 C CA . PHE A 1 194 ? -4.263 -9.990 12.922 1.00 89.69 194 PHE A CA 1
ATOM 1550 C C . PHE A 1 194 ? -4.440 -8.707 12.096 1.00 89.69 194 PHE A C 1
ATOM 1552 O O . PHE A 1 194 ? -5.573 -8.288 11.848 1.00 89.69 194 PHE A O 1
ATOM 1559 N N . TRP A 1 195 ? -3.334 -8.110 11.654 1.00 89.88 195 TRP A N 1
ATOM 1560 C CA . TRP A 1 195 ? -3.290 -6.822 10.967 1.00 89.88 195 TRP A CA 1
ATOM 1561 C C . TRP A 1 195 ? -3.999 -6.864 9.611 1.00 89.88 195 TRP A C 1
ATOM 1563 O O . TRP A 1 195 ? -4.658 -5.897 9.229 1.00 89.88 195 TRP A O 1
ATOM 1573 N N . ASP A 1 196 ? -3.953 -8.015 8.938 1.00 83.50 196 ASP A N 1
ATOM 1574 C CA . ASP A 1 196 ? -4.635 -8.233 7.663 1.00 83.50 196 ASP A CA 1
ATOM 1575 C C . ASP A 1 196 ? -6.063 -8.812 7.825 1.00 83.50 196 ASP A C 1
ATOM 1577 O O . ASP A 1 196 ? -6.780 -8.989 6.834 1.00 83.50 196 ASP A O 1
ATOM 1581 N N . LYS A 1 197 ? -6.553 -9.073 9.056 1.00 84.94 197 LYS A N 1
ATOM 1582 C CA . LYS A 1 197 ? -7.952 -9.511 9.263 1.00 84.94 197 LYS A CA 1
ATOM 1583 C C . LYS A 1 197 ? -8.938 -8.410 8.890 1.00 84.94 197 LYS A C 1
ATOM 1585 O O . LYS A 1 197 ? -8.689 -7.211 9.020 1.00 84.94 197 LYS A O 1
ATOM 1590 N N . LYS A 1 198 ? -10.162 -8.844 8.572 1.00 80.50 198 LYS A N 1
ATOM 1591 C CA . LYS A 1 198 ? -11.298 -7.973 8.244 1.00 80.50 198 LYS A CA 1
ATOM 1592 C C . LYS A 1 198 ? -11.483 -6.784 9.213 1.00 80.50 198 LYS A C 1
ATOM 1594 O O . LYS A 1 198 ? -11.592 -5.673 8.701 1.00 80.50 198 LYS A O 1
ATOM 1599 N N . PRO A 1 199 ? -11.473 -6.940 10.555 1.00 82.62 199 PRO A N 1
ATOM 1600 C CA . PRO A 1 199 ? -11.631 -5.806 11.473 1.00 82.62 199 PRO A CA 1
ATOM 1601 C C . PRO A 1 199 ? -10.551 -4.729 11.282 1.00 82.62 199 PRO A C 1
ATOM 1603 O O . PRO A 1 199 ? -10.879 -3.555 11.126 1.00 82.62 199 PRO A O 1
ATOM 1606 N N . MET A 1 200 ? -9.282 -5.126 11.172 1.00 87.25 200 MET A N 1
ATOM 1607 C CA . MET A 1 200 ? -8.160 -4.201 10.979 1.00 87.25 200 MET A CA 1
ATOM 1608 C C . MET A 1 200 ? -8.167 -3.570 9.586 1.00 87.25 200 MET A C 1
ATOM 1610 O O . MET A 1 200 ? -8.012 -2.355 9.458 1.00 87.25 200 MET A O 1
ATOM 1614 N N . SER A 1 201 ? -8.495 -4.348 8.549 1.00 82.31 201 SER A N 1
ATOM 1615 C CA . SER A 1 201 ? -8.638 -3.831 7.182 1.00 82.31 201 SER A CA 1
ATOM 1616 C C . SER A 1 201 ? -9.711 -2.740 7.063 1.00 82.31 201 SER A C 1
ATOM 1618 O O . SER A 1 201 ? -9.616 -1.887 6.186 1.00 82.31 201 SER A O 1
ATOM 1620 N N . THR A 1 202 ? -10.716 -2.708 7.951 1.00 88.12 202 THR A N 1
ATOM 1621 C CA . THR A 1 202 ? -11.762 -1.668 7.939 1.00 88.12 202 THR A CA 1
ATOM 1622 C C . THR A 1 202 ? -11.328 -0.346 8.566 1.00 88.12 202 THR A C 1
ATOM 1624 O O . THR A 1 202 ? -12.000 0.663 8.344 1.00 88.12 202 THR A O 1
ATOM 1627 N N . LEU A 1 203 ? -10.197 -0.306 9.280 1.00 91.75 203 LEU A N 1
ATOM 1628 C CA . LEU A 1 203 ? -9.760 0.895 9.991 1.00 91.75 203 LEU A CA 1
ATOM 1629 C C . LEU A 1 203 ? -9.384 2.061 9.060 1.00 91.75 203 LEU A C 1
ATOM 1631 O O . LEU A 1 203 ? -9.473 3.222 9.462 1.00 91.75 203 LEU A O 1
ATOM 1635 N N . HIS A 1 204 ? -9.070 1.795 7.788 1.00 91.44 204 HIS A N 1
ATOM 1636 C CA . HIS A 1 204 ? -8.875 2.861 6.797 1.00 91.44 204 HIS A CA 1
ATOM 1637 C C . HIS A 1 204 ? -10.122 3.741 6.625 1.00 91.44 204 HIS A C 1
ATOM 1639 O O . HIS A 1 204 ? -10.000 4.941 6.390 1.00 91.44 204 HIS A O 1
ATOM 1645 N N . ARG A 1 205 ? -11.326 3.178 6.812 1.00 91.31 205 ARG A N 1
ATOM 1646 C CA . ARG A 1 205 ? -12.598 3.917 6.715 1.00 91.31 205 ARG A CA 1
ATOM 1647 C C . ARG A 1 205 ? -12.772 4.935 7.837 1.00 91.31 205 ARG A C 1
ATOM 1649 O O . ARG A 1 205 ? -13.496 5.909 7.661 1.00 91.31 205 ARG A O 1
ATOM 1656 N N . VAL A 1 206 ? -12.117 4.705 8.974 1.00 93.38 206 VAL A N 1
ATOM 1657 C CA . VAL A 1 206 ? -12.163 5.587 10.149 1.00 93.38 206 VAL A CA 1
ATOM 1658 C C . VAL A 1 206 ? -10.906 6.444 10.275 1.00 93.38 206 VAL A C 1
ATOM 1660 O O . VAL A 1 206 ? -10.774 7.179 11.245 1.00 93.38 206 VAL A O 1
ATOM 1663 N N . GLY A 1 207 ? -10.004 6.391 9.289 1.00 92.06 207 GLY A N 1
ATOM 1664 C CA . GLY A 1 207 ? -8.836 7.264 9.208 1.00 92.06 207 GLY A CA 1
ATOM 1665 C C . GLY A 1 207 ? -7.522 6.661 9.704 1.00 92.06 207 GLY A C 1
ATOM 1666 O O . GLY A 1 207 ? -6.592 7.426 9.931 1.00 92.06 207 GLY A O 1
ATOM 1667 N N . VAL A 1 208 ? -7.407 5.338 9.879 1.00 94.25 208 VAL A N 1
ATOM 1668 C CA . VAL A 1 208 ? -6.097 4.686 10.081 1.00 94.25 208 VAL A CA 1
ATOM 1669 C C . VAL A 1 208 ? -5.466 4.401 8.720 1.00 94.25 208 VAL A C 1
ATOM 1671 O O . VAL A 1 208 ? -5.951 3.570 7.956 1.00 94.25 208 VAL A O 1
ATOM 1674 N N . LEU A 1 209 ? -4.386 5.102 8.403 1.00 92.56 209 LEU A N 1
ATOM 1675 C CA . LEU A 1 209 ? -3.730 5.099 7.102 1.00 92.56 209 LEU A CA 1
ATOM 1676 C C . LEU A 1 209 ? -2.322 4.508 7.197 1.00 92.56 209 LEU A C 1
ATOM 1678 O O . LEU A 1 209 ? -1.632 4.662 8.206 1.00 92.56 209 LEU A O 1
ATOM 1682 N N . ARG A 1 210 ? -1.895 3.863 6.107 1.00 89.25 210 ARG A N 1
ATOM 1683 C CA . ARG A 1 210 ? -0.531 3.368 5.903 1.00 89.25 210 ARG A CA 1
ATOM 1684 C C . ARG A 1 210 ? 0.128 4.187 4.795 1.00 89.25 210 ARG A C 1
ATOM 1686 O O . ARG A 1 210 ? -0.414 4.234 3.692 1.00 89.25 210 ARG A O 1
ATOM 1693 N N . LEU A 1 211 ? 1.267 4.807 5.097 1.00 83.44 211 LEU A N 1
ATOM 1694 C CA . LEU A 1 211 ? 2.073 5.610 4.167 1.00 83.44 211 LEU A CA 1
ATOM 1695 C C . LEU A 1 211 ? 3.366 4.881 3.793 1.00 83.44 211 LEU A C 1
ATOM 1697 O O . LEU A 1 211 ? 3.984 4.271 4.702 1.00 83.44 211 LEU A O 1
#

Foldseek 3Di:
DDDDDDDDFDDCPDPCNVCVVVVQKAFPDPDPQDPPRRGTDIHRPVPDPSVQCRQLVRVVVVCVVVVHQPVPDSVVSRPPDDDDDDPDDPCRVVCVVPPDDDPPPDQQKFKAFAFDFWDKDWDWDDDPRDIFIKIWTWGDDPVDIDIFIDGPLVVVLVNVCNLCRYPVRHPDTDTNNNVVVSCVVSVHDDVVVVCPDPRNVCCVVRGTDID

pLDDT: mean 86.58, std 9.53, range [52.88, 96.88]

Secondary structure (DSSP, 8-state):
---------B-TTSHHHH-GGGGT-EESS-----TT---B-EE-TT---HHHHHHHHHHHHHHHHTT--TTS-GGGGSTT--PPPP-S-TTHHHHHHHSPPP----TT-EEEE-SPPPEEEEEEEEETTEEEEEEEEEEE-SS-EEEEEEEHHHHHHHHHHHHHHBTTT-SS-EEHHHHHHHHHHTT---HHHHHTSHHHHGGGGGTEEE-